Protein AF-A0A317VG19-F1 (afdb_monomer)

Secondary structure (DSSP, 8-state):
------PPPP-------PPPPPPPPHHHHHHHHH--SSHHHHHHHHHHHHHHHTS--EEEEEEEE---------S------PPPPEEEEEEE-SS-S---HHHHHHHHHTT--GGGSPPPPEEEEEEETT----HHHHHHHHHHS-SS-SS-S-------------HHHHHHHHHHHHHHHHHHHHHHHHHHHTTT-S-EEEEEEE--STT----EEEEEEESSPPPPP--

Foldseek 3Di:
DDDDDDDDDDDPDPPPPDPPPDDDDPLVVVLVVVVDPDPQVNLVSLVQCCCCPVQVWAPKDKDKDQQPDDDPDDDDDDDPDRDDIWIKIKTWTPFDPDFQPVLVVLCVVLVHDSVLADTFIAIEGGAEPPDDDDPVNVVSVQVPDDLPRRRDPDVPPPPPPPPDDDPVVVVVVVSSVVSNVVSVVVVVVCSVVCVSFYDKHWYWYFYDPPVGPRDIDIDIDGPDDDDDDDD

Mean predicted aligned error: 13.16 Å

Structure (mmCIF, N/CA/C/O backbone):
data_AF-A0A317VG19-F1
#
_entry.id   AF-A0A317VG19-F1
#
loop_
_atom_site.group_PDB
_atom_site.id
_atom_site.type_symbol
_atom_site.label_atom_id
_atom_site.label_alt_id
_atom_site.label_comp_id
_atom_site.label_asym_id
_atom_site.label_entity_id
_atom_site.label_seq_id
_atom_site.pdbx_PDB_ins_code
_atom_site.Cartn_x
_atom_site.Cartn_y
_atom_site.Cartn_z
_atom_site.occupancy
_atom_site.B_iso_or_equiv
_atom_site.auth_seq_id
_atom_site.auth_comp_id
_atom_site.auth_asym_id
_atom_site.auth_atom_id
_atom_site.pdbx_PDB_model_num
ATOM 1 N N . MET A 1 1 ? -71.624 31.080 58.784 1.00 41.19 1 MET A N 1
ATOM 2 C CA . MET A 1 1 ? -71.325 31.105 57.339 1.00 41.19 1 MET A CA 1
ATOM 3 C C . MET A 1 1 ? -69.937 30.531 57.156 1.00 41.19 1 MET A C 1
ATOM 5 O O . MET A 1 1 ? -69.019 30.943 57.847 1.00 41.19 1 MET A O 1
ATOM 9 N N . THR A 1 2 ? -69.866 29.486 56.349 1.00 42.19 2 THR A N 1
ATOM 10 C CA . THR A 1 2 ? -68.766 28.536 56.179 1.00 42.19 2 THR A CA 1
ATOM 11 C C . THR A 1 2 ? -67.612 29.176 55.406 1.00 42.19 2 THR A C 1
ATOM 13 O O . THR A 1 2 ? -67.832 29.658 54.299 1.00 42.19 2 THR A O 1
ATOM 16 N N . THR A 1 3 ? -66.395 29.178 55.949 1.00 43.06 3 THR A N 1
ATOM 17 C CA . THR A 1 3 ? -65.181 29.581 55.221 1.00 43.06 3 THR A CA 1
ATOM 18 C C . THR A 1 3 ? -64.328 28.350 54.928 1.00 43.06 3 THR A C 1
ATOM 20 O O . THR A 1 3 ? -63.698 27.764 55.803 1.00 43.06 3 THR A O 1
ATOM 23 N N . THR A 1 4 ? -64.391 27.943 53.663 1.00 43.31 4 THR A N 1
ATOM 24 C CA . THR A 1 4 ? -63.667 26.848 53.014 1.00 43.31 4 THR A CA 1
ATOM 25 C C . THR A 1 4 ? -62.149 27.028 53.104 1.00 43.31 4 THR A C 1
ATOM 27 O O . THR A 1 4 ? -61.621 28.075 52.734 1.00 43.31 4 THR A O 1
ATOM 30 N N . ALA A 1 5 ? -61.450 25.982 53.550 1.00 47.03 5 ALA A N 1
ATOM 31 C CA . ALA A 1 5 ? -59.999 25.859 53.464 1.00 47.03 5 ALA A CA 1
ATOM 32 C C . ALA A 1 5 ? -59.575 25.566 52.013 1.00 47.03 5 ALA A C 1
ATOM 34 O O . ALA A 1 5 ? -60.085 24.636 51.389 1.00 47.03 5 ALA A O 1
ATOM 35 N N . MET A 1 6 ? -58.639 26.354 51.482 1.00 45.00 6 MET A N 1
ATOM 36 C CA . MET A 1 6 ? -58.096 26.218 50.128 1.00 45.00 6 MET A CA 1
ATOM 37 C C . MET A 1 6 ? -56.714 25.551 50.224 1.00 45.00 6 MET A C 1
ATOM 39 O O . MET A 1 6 ? -55.804 26.108 50.835 1.00 45.00 6 MET A O 1
ATOM 43 N N . SER A 1 7 ? -56.571 24.336 49.683 1.00 49.62 7 SER A N 1
ATOM 44 C CA . SER A 1 7 ? -55.272 23.650 49.557 1.00 49.62 7 SER A CA 1
ATOM 45 C C . SER A 1 7 ? -54.425 24.275 48.441 1.00 49.62 7 SER A C 1
ATOM 47 O O . SER A 1 7 ? -54.988 24.639 47.406 1.00 49.62 7 SER A O 1
ATOM 49 N N . PRO A 1 8 ? -53.090 24.356 48.589 1.00 56.94 8 PRO A N 1
ATOM 50 C CA . PRO A 1 8 ? -52.202 24.687 47.479 1.00 56.94 8 PRO A CA 1
ATOM 51 C C . PRO A 1 8 ? -52.040 23.491 46.511 1.00 56.94 8 PRO A C 1
ATOM 53 O O . PRO A 1 8 ? -52.178 22.339 46.931 1.00 56.94 8 PRO A O 1
ATOM 56 N N . PRO A 1 9 ? -51.759 23.740 45.217 1.00 56.12 9 PRO A N 1
ATOM 57 C CA . PRO A 1 9 ? -51.630 22.693 44.204 1.00 56.12 9 PRO A CA 1
ATOM 58 C C . PRO A 1 9 ? -50.316 21.901 44.357 1.00 56.12 9 PRO A C 1
ATOM 60 O O . PRO A 1 9 ? -49.347 22.428 44.909 1.00 56.12 9 PRO A O 1
ATOM 63 N N . PRO A 1 10 ? -50.240 20.655 43.849 1.00 48.69 10 PRO A N 1
ATOM 64 C CA . PRO A 1 10 ? -49.001 19.890 43.857 1.00 48.69 10 PRO A CA 1
ATOM 65 C C . PRO A 1 10 ? -48.004 20.470 42.846 1.00 48.69 10 PRO A C 1
ATOM 67 O O . PRO A 1 10 ? -48.317 20.655 41.669 1.00 48.69 10 PRO A O 1
ATOM 70 N N . SER A 1 11 ? -46.784 20.726 43.309 1.00 45.19 11 SER A N 1
ATOM 71 C CA . SER A 1 11 ? -45.636 21.075 42.476 1.00 45.19 11 SER A CA 1
ATOM 72 C C . SER A 1 11 ? -45.303 19.902 41.552 1.00 45.19 11 SER A C 1
ATOM 74 O O . SER A 1 11 ? -44.722 18.908 41.983 1.00 45.19 11 SER A O 1
ATOM 76 N N . SER A 1 12 ? -45.668 19.994 40.277 1.00 43.91 12 SER A N 1
ATOM 77 C CA . SER A 1 12 ? -45.212 19.061 39.247 1.00 43.91 12 SER A CA 1
ATOM 78 C C . SER A 1 12 ? -43.719 19.283 39.000 1.00 43.91 12 SER A C 1
ATOM 80 O O . SER A 1 12 ? -43.323 20.195 38.277 1.00 43.91 12 SER A O 1
ATOM 82 N N . SER A 1 13 ? -42.883 18.467 39.639 1.00 43.19 13 SER A N 1
ATOM 83 C CA . SER A 1 13 ? -41.456 18.365 39.348 1.00 43.19 13 SER A CA 1
ATOM 84 C C . SER A 1 13 ? -41.277 17.742 37.965 1.00 43.19 13 SER A C 1
ATOM 86 O O . SER A 1 13 ? -41.397 16.528 37.803 1.00 43.19 13 SER A O 1
ATOM 88 N N . THR A 1 14 ? -41.012 18.568 36.957 1.00 45.59 14 THR A N 1
ATOM 89 C CA . THR A 1 14 ? -40.591 18.113 35.632 1.00 45.59 14 THR A CA 1
ATOM 90 C C . THR A 1 14 ? -39.205 17.488 35.774 1.00 45.59 14 THR A C 1
ATOM 92 O O . THR A 1 14 ? -38.193 18.184 35.825 1.00 45.59 14 THR A O 1
ATOM 95 N N . THR A 1 15 ? -39.144 16.167 35.923 1.00 45.72 15 THR A N 1
ATOM 96 C CA . THR A 1 15 ? -37.886 15.423 35.882 1.00 45.72 15 THR A CA 1
ATOM 97 C C . THR A 1 15 ? -37.358 15.486 34.452 1.00 45.72 15 THR A C 1
ATOM 99 O O . THR A 1 15 ? -37.812 14.750 33.582 1.00 45.72 15 THR A O 1
ATOM 102 N N . THR A 1 16 ? -36.422 16.397 34.190 1.00 49.09 16 THR A N 1
ATOM 103 C CA . THR A 1 16 ? -35.624 16.397 32.961 1.00 49.09 16 THR A CA 1
ATOM 104 C C . THR A 1 16 ? -34.821 15.098 32.926 1.00 49.09 16 THR A C 1
ATOM 106 O O . THR A 1 16 ? -33.805 14.967 33.606 1.00 49.09 16 THR A O 1
ATOM 109 N N . THR A 1 17 ? -35.303 14.109 32.174 1.00 51.50 17 THR A N 1
ATOM 110 C CA . THR A 1 17 ? -34.565 12.879 31.877 1.00 51.50 17 THR A CA 1
ATOM 111 C C . THR A 1 17 ? -33.349 13.247 31.034 1.00 51.50 17 THR A C 1
ATOM 113 O O . THR A 1 17 ? -33.458 13.499 29.836 1.00 51.50 17 THR A O 1
ATOM 116 N N . ILE A 1 18 ? -32.186 13.324 31.679 1.00 60.06 18 ILE A N 1
ATOM 117 C CA . ILE A 1 18 ? -30.894 13.427 30.999 1.00 60.06 18 ILE A CA 1
ATOM 118 C C . ILE A 1 18 ? -30.706 12.111 30.223 1.00 60.06 18 ILE A C 1
ATOM 120 O O . ILE A 1 18 ? -30.814 11.045 30.839 1.00 60.06 18 ILE A O 1
ATOM 124 N N . PRO A 1 19 ? -30.481 12.138 28.896 1.00 64.44 19 PRO A N 1
ATOM 125 C CA . PRO A 1 19 ? -30.213 10.917 28.146 1.00 64.44 19 PRO A CA 1
ATOM 126 C C . PRO A 1 19 ? -28.946 10.239 28.693 1.00 64.44 19 PRO A C 1
ATOM 128 O O . PRO A 1 19 ? -28.017 10.936 29.115 1.00 64.44 19 PRO A O 1
ATOM 131 N N . PRO A 1 20 ? -28.887 8.894 28.710 1.00 66.19 20 PRO A N 1
ATOM 132 C CA . PRO A 1 20 ? -27.690 8.187 29.145 1.00 66.19 20 PRO A CA 1
ATOM 133 C C . PRO A 1 20 ? -26.482 8.616 28.295 1.00 66.19 20 PRO A C 1
ATOM 135 O O . PRO A 1 20 ? -26.652 8.945 27.115 1.00 66.19 20 PRO A O 1
ATOM 138 N N . PRO A 1 21 ? -25.265 8.631 28.871 1.00 67.31 21 PRO A N 1
ATOM 139 C CA . PRO A 1 21 ? -24.071 8.999 28.124 1.00 67.31 21 PRO A CA 1
ATOM 140 C C . PRO A 1 21 ? -23.904 8.059 26.926 1.00 67.31 21 PRO A C 1
ATOM 142 O O . PRO A 1 21 ? -24.087 6.846 27.046 1.00 67.31 21 PRO A O 1
ATOM 145 N N . LEU A 1 22 ? -23.572 8.633 25.768 1.00 72.50 22 LEU A N 1
ATOM 146 C CA . LEU A 1 22 ? -23.314 7.886 24.538 1.00 72.50 22 LEU A CA 1
ATOM 147 C C . LEU A 1 22 ? -22.215 6.845 24.787 1.00 72.50 22 LEU A C 1
ATOM 149 O O . LEU A 1 22 ? -21.160 7.160 25.340 1.00 72.50 22 LEU A O 1
ATOM 153 N N . THR A 1 23 ? -22.460 5.603 24.376 1.00 77.62 23 THR A N 1
ATOM 154 C CA . THR A 1 23 ? -21.472 4.526 24.476 1.00 77.62 23 THR A CA 1
ATOM 155 C C . THR A 1 23 ? -20.296 4.806 23.536 1.00 77.62 23 THR A C 1
ATOM 157 O O . THR A 1 23 ? -20.533 5.122 22.366 1.00 77.62 23 THR A O 1
ATOM 160 N N . PRO A 1 24 ? -19.039 4.684 23.998 1.00 79.81 24 PRO A N 1
ATOM 161 C CA . PRO A 1 24 ? -17.874 4.916 23.152 1.00 79.81 24 PRO A CA 1
ATOM 162 C C . PRO A 1 24 ? -17.796 3.881 22.022 1.00 79.81 24 PRO A C 1
ATOM 164 O O . PRO A 1 24 ? -18.167 2.721 22.197 1.00 79.81 24 PRO A O 1
ATOM 167 N N . SER A 1 25 ? -17.276 4.294 20.863 1.00 83.44 25 SER A N 1
ATOM 168 C CA . SER A 1 25 ? -17.016 3.384 19.741 1.00 83.44 25 SER A CA 1
ATOM 169 C C . SER A 1 25 ? -15.986 2.310 20.123 1.00 83.44 25 SER A C 1
ATOM 171 O O . SER A 1 25 ? -15.134 2.532 20.990 1.00 83.44 25 SER A O 1
ATOM 173 N N . ALA A 1 26 ? -16.024 1.153 19.452 1.00 85.44 26 ALA A N 1
ATOM 174 C CA . ALA A 1 26 ? -15.057 0.067 19.643 1.00 85.44 26 ALA A CA 1
ATOM 175 C C . ALA A 1 26 ? -13.606 0.559 19.499 1.00 85.44 26 ALA A C 1
ATOM 177 O O . ALA A 1 26 ? -12.752 0.229 20.319 1.00 85.44 26 ALA A O 1
ATOM 178 N N . LEU A 1 27 ? -13.355 1.437 18.522 1.00 86.00 27 LEU A N 1
ATOM 179 C CA . LEU A 1 27 ? -12.042 2.035 18.286 1.00 86.00 27 LEU A CA 1
ATOM 180 C C . LEU A 1 27 ? -11.616 2.958 19.435 1.00 86.00 27 LEU A C 1
ATOM 182 O O . LEU A 1 27 ? -10.474 2.900 19.881 1.00 86.00 27 LEU A O 1
ATOM 186 N N . THR A 1 28 ? -12.531 3.780 19.955 1.00 84.81 28 THR A N 1
ATOM 187 C CA . THR A 1 28 ? -12.261 4.645 21.113 1.00 84.81 28 THR A CA 1
ATOM 188 C C . THR A 1 28 ? -11.895 3.808 22.335 1.00 84.81 28 THR A C 1
ATOM 190 O O . THR A 1 28 ? -10.893 4.087 22.987 1.00 84.81 28 THR A O 1
ATOM 193 N N . THR A 1 29 ? -12.654 2.741 22.596 1.00 86.62 29 THR A N 1
ATOM 194 C CA . THR A 1 29 ? -12.382 1.800 23.690 1.00 86.62 29 THR A CA 1
ATOM 195 C C . THR A 1 29 ? -11.019 1.123 23.519 1.00 86.62 29 THR A C 1
ATOM 197 O O . THR A 1 29 ? -10.251 1.051 24.479 1.00 86.62 29 THR A O 1
ATOM 200 N N . LEU A 1 30 ? -10.672 0.703 22.295 1.00 88.62 30 LEU A N 1
ATOM 201 C CA . LEU A 1 30 ? -9.369 0.114 21.981 1.00 88.62 30 LEU A CA 1
ATOM 202 C C . LEU A 1 30 ? -8.228 1.100 22.261 1.00 88.62 30 LEU A C 1
ATOM 204 O O . LEU A 1 30 ? -7.309 0.764 23.006 1.00 88.62 30 LEU A O 1
ATOM 208 N N . ILE A 1 31 ? -8.308 2.327 21.736 1.00 86.75 31 ILE A N 1
ATOM 209 C CA . ILE A 1 31 ? -7.281 3.355 21.945 1.00 86.75 31 ILE A CA 1
ATOM 210 C C . ILE A 1 31 ? -7.125 3.659 23.439 1.00 86.75 31 ILE A C 1
ATOM 212 O O . ILE A 1 31 ? -6.003 3.644 23.942 1.00 86.75 31 ILE A O 1
ATOM 216 N N . SER A 1 32 ? -8.225 3.858 24.171 1.00 85.88 32 SER A N 1
ATOM 217 C CA . SER A 1 32 ? -8.177 4.092 25.618 1.00 85.88 32 SER A CA 1
ATOM 218 C C . SER A 1 32 ? -7.549 2.922 26.381 1.00 85.88 32 SER A C 1
ATOM 220 O O . SER A 1 32 ? -6.754 3.155 27.285 1.00 85.88 32 SER A O 1
ATOM 222 N N . SER A 1 33 ? -7.846 1.674 26.000 1.00 89.38 33 SER A N 1
ATOM 223 C CA . SER A 1 33 ? -7.265 0.485 26.642 1.00 89.38 33 SER A CA 1
ATOM 224 C C . SER A 1 33 ? -5.771 0.312 26.345 1.00 89.38 33 SER A C 1
ATOM 226 O O . SER A 1 33 ? -5.000 -0.054 27.227 1.00 89.38 33 SER A O 1
ATOM 228 N N . SER A 1 34 ? -5.347 0.641 25.123 1.00 85.25 34 SER A N 1
ATOM 229 C CA . SER A 1 34 ? -3.962 0.496 24.663 1.00 85.25 34 SER A CA 1
ATOM 230 C C . SER A 1 34 ? -2.991 1.524 25.252 1.00 85.25 34 SER A C 1
ATOM 232 O O . SER A 1 34 ? -1.784 1.350 25.122 1.00 85.25 34 SER A O 1
ATOM 234 N N . SER A 1 35 ? -3.503 2.577 25.904 1.00 84.69 35 SER A N 1
ATOM 235 C CA . SER A 1 35 ? -2.711 3.627 26.567 1.00 84.69 35 SER A CA 1
ATOM 236 C C . SER A 1 35 ? -1.539 4.152 25.711 1.00 84.69 35 SER A C 1
ATOM 238 O O . SER A 1 35 ? -0.380 4.065 26.128 1.00 84.69 35 SER A O 1
ATOM 240 N N . PRO A 1 36 ? -1.801 4.679 24.497 1.00 84.12 36 PRO A N 1
ATOM 241 C CA . PRO A 1 36 ? -0.753 5.103 23.577 1.00 84.12 36 PRO A CA 1
ATOM 242 C C . PRO A 1 36 ? 0.082 6.240 24.171 1.00 84.12 36 PRO A C 1
ATOM 244 O O . PRO A 1 36 ? -0.443 7.261 24.610 1.00 84.12 36 PRO A O 1
ATOM 247 N N . THR A 1 37 ? 1.403 6.081 24.133 1.00 82.62 37 THR A N 1
ATOM 248 C CA . THR A 1 37 ? 2.365 7.057 24.671 1.00 82.62 37 THR A CA 1
ATOM 249 C C . THR A 1 37 ? 2.527 8.304 23.801 1.00 82.62 37 THR A C 1
ATOM 251 O O . THR A 1 37 ? 2.968 9.340 24.292 1.00 82.62 37 THR A O 1
ATOM 254 N N . THR A 1 38 ? 2.185 8.231 22.509 1.00 85.50 38 THR A N 1
ATOM 255 C CA . THR A 1 38 ? 2.353 9.329 21.550 1.00 85.50 38 THR A CA 1
ATOM 256 C C . THR A 1 38 ? 1.113 9.480 20.657 1.00 85.50 38 THR A C 1
ATOM 258 O O . THR A 1 38 ? 0.382 8.516 20.420 1.00 85.50 38 THR A O 1
ATOM 261 N N . PRO A 1 39 ? 0.846 10.676 20.097 1.00 86.56 39 PRO A N 1
ATOM 262 C CA . PRO A 1 39 ? -0.268 10.855 19.162 1.00 86.56 39 PRO A CA 1
ATOM 263 C C . PRO A 1 39 ? -0.112 10.001 17.896 1.00 86.56 39 PRO A C 1
ATOM 265 O O . PRO A 1 39 ? -1.118 9.594 17.306 1.00 86.56 39 PRO A O 1
ATOM 268 N N . LEU A 1 40 ? 1.132 9.719 17.492 1.00 87.25 40 LEU A N 1
ATOM 269 C CA . LEU A 1 40 ? 1.425 8.852 16.359 1.00 87.25 40 LEU A CA 1
ATOM 270 C C . LEU A 1 40 ? 1.073 7.397 16.679 1.00 87.25 40 LEU A C 1
ATOM 272 O O . LEU A 1 40 ? 0.413 6.778 15.856 1.00 87.25 40 LEU A O 1
ATOM 276 N N . SER A 1 41 ? 1.395 6.877 17.871 1.00 90.69 41 SER A N 1
ATOM 277 C CA . SER A 1 41 ? 1.015 5.504 18.237 1.00 90.69 41 SER A CA 1
ATOM 278 C C . SER A 1 41 ? -0.502 5.317 18.298 1.00 90.69 41 SER A C 1
ATOM 280 O O . SER A 1 4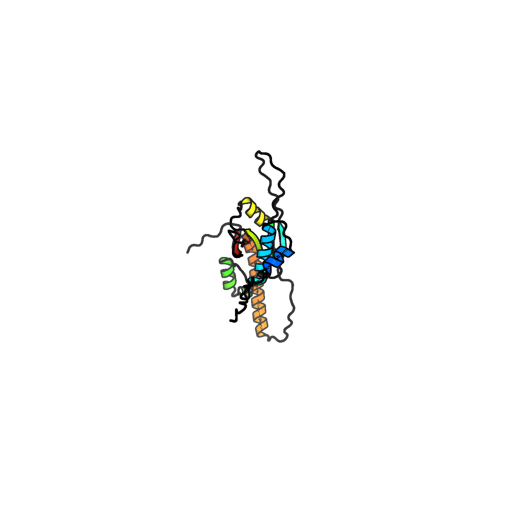1 ? -1.016 4.325 17.786 1.00 90.69 41 SER A O 1
ATOM 282 N N . ALA A 1 42 ? -1.247 6.311 18.793 1.00 90.75 42 ALA A N 1
ATOM 283 C CA . ALA A 1 42 ? -2.711 6.299 18.720 1.00 90.75 42 ALA A CA 1
ATOM 284 C C . ALA A 1 42 ? -3.228 6.256 17.265 1.00 90.75 42 ALA A C 1
ATOM 286 O O . ALA A 1 42 ? -4.197 5.559 16.969 1.00 90.75 42 ALA A O 1
ATOM 287 N N . SER A 1 43 ? -2.574 6.984 16.351 1.00 91.25 43 SER A N 1
ATOM 288 C CA . SER A 1 43 ? -2.930 7.005 14.922 1.00 91.25 43 SER A CA 1
ATOM 289 C C . SER A 1 43 ? -2.568 5.687 14.228 1.00 91.25 43 SER A C 1
ATOM 291 O O . SER A 1 43 ? -3.341 5.187 13.416 1.00 91.25 43 SER A O 1
ATOM 293 N N . THR A 1 44 ? -1.440 5.075 14.598 1.00 94.19 44 THR A N 1
ATOM 294 C CA . THR A 1 44 ? -1.037 3.732 14.160 1.00 94.19 44 THR A CA 1
ATOM 295 C C . THR A 1 44 ? -2.087 2.695 14.542 1.00 94.19 44 THR A C 1
ATOM 297 O O . THR A 1 44 ? -2.484 1.900 13.698 1.00 94.19 44 THR A O 1
ATOM 300 N N . ILE A 1 45 ? -2.590 2.728 15.780 1.00 94.25 45 ILE A N 1
ATOM 301 C CA . ILE A 1 45 ? -3.638 1.808 16.248 1.00 94.25 45 ILE A CA 1
ATOM 302 C C . ILE A 1 45 ? -4.941 2.021 15.473 1.00 94.25 45 ILE A C 1
ATOM 304 O O . ILE A 1 45 ? -5.575 1.050 15.066 1.00 94.25 45 ILE A O 1
ATOM 308 N N . GLN A 1 46 ? -5.321 3.276 15.212 1.00 94.06 46 GLN A N 1
ATOM 309 C CA . GLN A 1 46 ? -6.493 3.599 14.396 1.00 94.06 46 GLN A CA 1
ATOM 310 C C . GLN A 1 46 ? -6.374 3.040 12.972 1.00 94.06 46 GLN A C 1
ATOM 312 O O . GLN A 1 46 ? -7.309 2.403 12.487 1.00 94.06 46 GLN A O 1
ATOM 317 N N . ILE A 1 47 ? -5.225 3.234 12.319 1.00 95.88 47 ILE A N 1
ATOM 318 C CA . ILE A 1 47 ? -4.969 2.706 10.973 1.00 95.88 47 ILE A CA 1
ATOM 319 C C . ILE A 1 47 ? -4.931 1.178 10.990 1.00 95.88 47 ILE A C 1
ATOM 321 O O . ILE A 1 47 ? -5.518 0.556 10.114 1.00 95.88 47 ILE A O 1
ATOM 325 N N . LEU A 1 48 ? -4.298 0.559 11.987 1.00 96.38 48 LEU A N 1
ATOM 326 C CA . LEU A 1 48 ? -4.254 -0.897 12.121 1.00 96.38 48 LEU A CA 1
ATOM 327 C C . LEU A 1 48 ? -5.658 -1.490 12.282 1.00 96.38 48 LEU A C 1
ATOM 329 O O . LEU A 1 48 ? -6.005 -2.437 11.580 1.00 96.38 48 LEU A O 1
ATOM 333 N N . HIS A 1 49 ? -6.486 -0.898 13.147 1.00 95.38 49 HIS A N 1
ATOM 334 C CA . HIS A 1 49 ? -7.882 -1.298 13.319 1.00 95.38 49 HIS A CA 1
ATOM 335 C C . HIS A 1 49 ? -8.675 -1.138 12.011 1.00 95.38 49 HIS A C 1
ATOM 337 O O . HIS A 1 49 ? -9.487 -1.995 11.666 1.00 95.38 49 HIS A O 1
ATOM 343 N N . ASN A 1 50 ? -8.437 -0.056 11.264 1.00 95.56 50 ASN A N 1
ATOM 344 C CA . ASN A 1 50 ? -9.063 0.174 9.963 1.00 95.56 50 ASN A CA 1
ATOM 345 C C . ASN A 1 50 ? -8.660 -0.898 8.930 1.00 95.56 50 ASN A C 1
ATOM 347 O O . ASN A 1 50 ? -9.531 -1.523 8.323 1.00 95.56 50 ASN A O 1
ATOM 351 N N . LEU A 1 51 ? -7.359 -1.184 8.809 1.00 97.00 51 LEU A N 1
ATOM 352 C CA . LEU A 1 51 ? -6.831 -2.224 7.923 1.00 97.00 51 LEU A CA 1
ATOM 353 C C . LEU A 1 51 ? -7.434 -3.596 8.239 1.00 97.00 51 LEU A C 1
ATOM 355 O O . LEU A 1 51 ? -7.848 -4.303 7.325 1.00 97.00 51 LEU A O 1
ATOM 359 N N . GLN A 1 52 ? -7.527 -3.952 9.522 1.00 96.56 52 GLN A N 1
ATOM 360 C CA . GLN A 1 52 ? -8.050 -5.245 9.958 1.00 96.56 52 GLN A CA 1
ATOM 361 C C . GLN A 1 52 ? -9.554 -5.388 9.708 1.00 96.56 52 GLN A C 1
ATOM 363 O O . GLN A 1 52 ? -10.000 -6.393 9.164 1.00 96.56 52 GLN A O 1
ATOM 368 N N . HIS A 1 53 ? -10.350 -4.409 10.141 1.00 95.19 53 HIS A N 1
ATOM 369 C CA . HIS A 1 53 ? -11.803 -4.575 10.222 1.00 95.19 53 HIS A CA 1
ATOM 370 C C . HIS A 1 53 ? -12.563 -4.008 9.024 1.00 95.19 53 HIS A C 1
ATOM 372 O O . HIS A 1 53 ? -13.662 -4.478 8.747 1.00 95.19 53 HIS A O 1
ATOM 378 N N . GLN A 1 54 ? -12.012 -3.011 8.324 1.00 93.94 54 GLN A N 1
ATOM 379 C CA . GLN A 1 54 ? -12.651 -2.433 7.136 1.00 93.94 54 GLN A CA 1
ATOM 380 C C . GLN A 1 54 ? -12.032 -2.951 5.844 1.00 93.94 54 GLN A C 1
ATOM 382 O O . GLN A 1 54 ? -12.758 -3.292 4.917 1.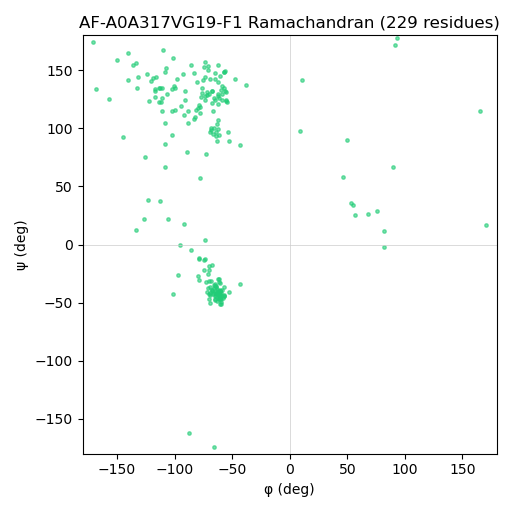00 93.94 54 GLN A O 1
ATOM 387 N N . HIS A 1 55 ? -10.702 -3.044 5.789 1.00 95.50 55 HIS A N 1
ATOM 388 C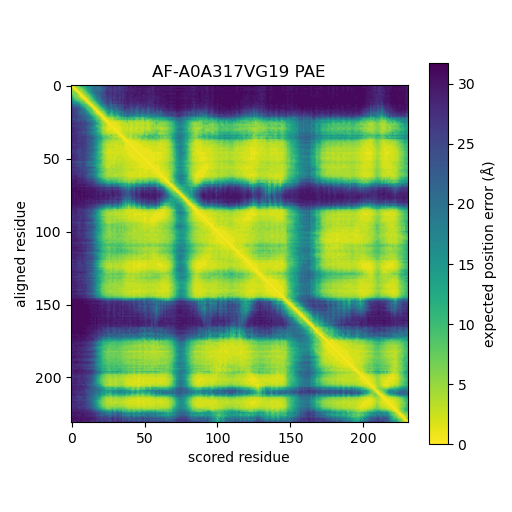 CA . HIS A 1 55 ? -10.007 -3.532 4.597 1.00 95.50 55 HIS A CA 1
ATOM 389 C C . HIS A 1 55 ? -9.662 -5.023 4.645 1.00 95.50 55 HIS A C 1
ATOM 391 O O . HIS A 1 55 ? -9.102 -5.525 3.675 1.00 95.50 55 HIS A O 1
ATOM 397 N N . LEU A 1 56 ? -10.004 -5.727 5.731 1.00 96.81 56 LEU A N 1
ATOM 398 C CA . LEU A 1 56 ? -9.829 -7.177 5.889 1.00 96.81 56 LEU A CA 1
ATOM 399 C C . LEU A 1 56 ? -8.388 -7.660 5.652 1.00 96.81 56 LEU A C 1
ATOM 401 O O . LEU A 1 56 ? -8.162 -8.756 5.143 1.00 96.81 56 LEU A O 1
ATOM 405 N N . TRP A 1 57 ? -7.398 -6.842 6.012 1.00 97.38 57 TRP A N 1
ATOM 406 C CA . TRP A 1 57 ? -5.997 -7.243 5.930 1.00 97.38 57 TRP A CA 1
ATOM 407 C C . TRP A 1 57 ? -5.686 -8.318 6.961 1.00 97.38 57 TRP A C 1
ATOM 409 O O . TRP A 1 57 ? -6.127 -8.260 8.112 1.00 97.38 57 TRP A O 1
ATOM 419 N N . THR A 1 58 ? -4.845 -9.263 6.560 1.00 96.62 58 THR A N 1
ATOM 420 C CA . THR A 1 58 ? -4.394 -10.363 7.408 1.00 96.62 58 THR A CA 1
ATOM 421 C C . THR A 1 58 ? -2.923 -10.201 7.781 1.00 96.62 58 THR A C 1
ATOM 423 O O . THR A 1 58 ? -2.194 -9.364 7.241 1.00 96.62 58 THR A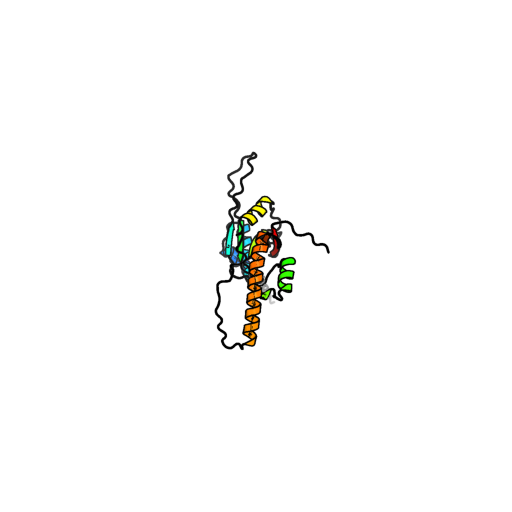 O 1
ATOM 426 N N . SER A 1 59 ? -2.471 -10.998 8.752 1.00 95.62 59 SER A N 1
ATOM 427 C CA . SER A 1 59 ? -1.070 -11.041 9.184 1.00 95.62 59 SER A CA 1
ATOM 428 C C . SER A 1 59 ? -0.474 -9.670 9.550 1.00 95.62 59 SER A C 1
ATOM 430 O O . SER A 1 59 ? 0.703 -9.410 9.271 1.00 95.62 59 SER A O 1
ATOM 432 N N . LEU A 1 60 ? -1.291 -8.796 10.150 1.00 96.25 60 LEU A N 1
ATOM 433 C CA . LEU A 1 60 ? -0.923 -7.436 10.542 1.00 96.25 60 LEU A CA 1
ATOM 434 C C . LEU A 1 60 ? 0.105 -7.436 11.683 1.00 96.25 60 LEU A C 1
ATOM 436 O O . LEU A 1 60 ? -0.062 -8.132 12.684 1.00 96.25 60 LEU A O 1
ATOM 440 N N . ARG A 1 61 ? 1.167 -6.641 11.540 1.00 95.38 61 ARG A N 1
ATOM 441 C CA . ARG A 1 61 ? 2.227 -6.440 12.540 1.00 95.38 61 ARG A CA 1
ATOM 442 C C . ARG A 1 61 ? 2.640 -4.974 12.581 1.00 95.38 61 ARG A C 1
ATOM 444 O O . ARG A 1 61 ? 2.732 -4.343 11.533 1.00 95.38 61 ARG A O 1
ATOM 451 N N . VAL A 1 62 ? 2.909 -4.448 13.773 1.00 95.00 62 VAL A N 1
ATOM 452 C CA . VAL A 1 62 ? 3.474 -3.103 13.965 1.00 95.00 62 VAL A CA 1
ATOM 453 C C . VAL A 1 62 ? 4.973 -3.233 14.204 1.00 95.00 62 VAL A C 1
ATOM 455 O O . VAL A 1 62 ? 5.398 -4.085 14.979 1.00 95.00 62 VAL A O 1
ATOM 458 N N . HIS A 1 63 ? 5.750 -2.389 13.538 1.00 92.94 63 HIS A N 1
ATOM 459 C CA . HIS A 1 63 ? 7.201 -2.297 13.636 1.00 92.94 63 HIS A CA 1
ATOM 460 C C . HIS A 1 63 ? 7.589 -0.897 14.090 1.00 92.94 63 HIS A C 1
ATOM 462 O O . HIS A 1 63 ? 7.022 0.091 13.613 1.00 92.94 63 HIS A O 1
ATOM 468 N N . ASP A 1 64 ? 8.596 -0.825 14.950 1.00 90.94 64 ASP A N 1
ATOM 469 C CA . ASP A 1 64 ? 9.187 0.431 15.394 1.00 90.94 64 ASP A CA 1
ATOM 470 C C . ASP A 1 64 ? 10.394 0.750 14.506 1.00 90.94 64 ASP A C 1
ATOM 472 O O . ASP A 1 64 ? 11.359 -0.011 14.426 1.00 90.94 64 ASP A O 1
ATOM 476 N N . LEU A 1 65 ? 10.339 1.880 13.805 1.00 86.44 65 LEU A N 1
ATOM 477 C CA . LEU A 1 65 ? 11.401 2.359 12.931 1.00 86.44 65 LEU A CA 1
ATOM 478 C C . LEU A 1 65 ? 12.225 3.431 13.639 1.00 86.44 65 LEU A C 1
ATOM 480 O O . LEU A 1 65 ? 11.758 4.536 13.928 1.00 86.44 65 LEU A O 1
ATOM 484 N N . HIS A 1 66 ? 13.495 3.107 13.856 1.00 81.81 66 HIS A N 1
ATOM 485 C CA . HIS A 1 66 ? 14.482 4.000 14.445 1.00 81.81 66 HIS A CA 1
ATOM 486 C C . HIS A 1 66 ? 15.369 4.549 13.333 1.00 81.81 66 HIS A C 1
ATOM 488 O O . HIS A 1 66 ? 16.338 3.917 12.911 1.00 81.81 66 HIS A O 1
ATOM 494 N N . LEU A 1 67 ? 15.016 5.725 12.817 1.00 79.19 67 LEU A N 1
ATOM 495 C CA . LEU A 1 67 ? 15.786 6.341 11.749 1.00 79.19 67 LEU A CA 1
ATOM 496 C C . LEU A 1 67 ? 16.991 7.085 12.339 1.00 79.19 67 LEU A C 1
ATOM 498 O O . LEU A 1 67 ? 16.835 8.130 12.970 1.00 79.19 67 LEU A O 1
ATOM 502 N N . ASN A 1 68 ? 18.197 6.561 12.111 1.00 65.31 68 ASN A N 1
ATOM 503 C CA . ASN A 1 68 ? 19.449 7.212 12.500 1.00 65.31 68 ASN A CA 1
ATOM 504 C C . ASN A 1 68 ? 19.723 8.413 11.582 1.00 65.31 68 ASN A C 1
ATOM 506 O O . ASN A 1 68 ? 20.519 8.333 10.647 1.00 65.31 68 ASN A O 1
ATOM 510 N N . LEU A 1 69 ? 19.033 9.532 11.811 1.00 62.03 69 LEU A N 1
ATOM 511 C CA . LEU A 1 69 ? 19.280 10.769 11.075 1.00 62.03 69 LEU A CA 1
ATOM 512 C C . LEU A 1 69 ? 20.486 11.502 11.686 1.00 62.03 69 LEU A C 1
ATOM 514 O O . LEU A 1 69 ? 20.390 11.965 12.824 1.00 62.03 69 LEU A O 1
ATOM 518 N N . PRO A 1 70 ? 21.606 11.685 10.959 1.00 55.78 70 PRO A N 1
ATOM 519 C CA . PRO A 1 70 ? 22.658 12.576 11.422 1.00 55.78 70 PRO A CA 1
ATOM 520 C C . PRO A 1 70 ? 22.117 14.010 11.419 1.00 55.78 70 PRO A C 1
ATOM 522 O O . PRO A 1 70 ? 21.778 14.562 10.364 1.00 55.78 70 PRO A O 1
ATOM 525 N N . HIS A 1 71 ? 22.007 14.604 12.609 1.00 50.72 71 HIS A N 1
ATOM 526 C CA . HIS A 1 71 ? 21.682 16.016 12.769 1.00 50.72 71 HIS A CA 1
ATOM 527 C C . HIS A 1 71 ? 22.746 16.856 12.061 1.00 50.72 71 HIS A C 1
ATOM 529 O O . HIS A 1 71 ? 23.938 16.751 12.347 1.00 50.72 71 HIS A O 1
ATOM 535 N N . THR A 1 72 ? 22.318 17.721 11.144 1.00 42.34 72 THR A N 1
ATOM 536 C CA . THR A 1 72 ? 23.164 18.803 10.645 1.00 42.34 72 THR A CA 1
ATOM 537 C C . THR A 1 72 ? 23.489 19.707 11.829 1.00 42.34 72 THR A C 1
ATOM 539 O O . THR A 1 72 ? 22.619 20.414 12.336 1.00 42.34 72 THR A O 1
ATOM 542 N N . THR A 1 73 ? 24.727 19.653 12.310 1.00 42.09 73 THR A N 1
ATOM 543 C CA . THR A 1 73 ? 25.244 20.565 13.327 1.00 42.09 73 THR A CA 1
ATOM 544 C C . THR A 1 73 ? 25.259 21.979 12.762 1.00 42.09 73 THR A C 1
ATOM 546 O O . THR A 1 73 ? 26.186 22.374 12.056 1.00 42.09 73 THR A O 1
ATOM 549 N N . THR A 1 74 ? 24.228 22.760 13.060 1.00 41.09 74 THR A N 1
ATOM 550 C CA . THR A 1 74 ? 24.291 24.219 12.969 1.00 41.09 74 THR A CA 1
ATOM 551 C C . THR A 1 74 ? 23.446 24.804 14.096 1.00 41.09 74 THR A C 1
ATOM 553 O O . THR A 1 74 ? 22.234 24.934 13.997 1.00 41.09 74 THR A O 1
ATOM 556 N N . THR A 1 75 ? 24.142 25.058 15.205 1.00 43.69 75 THR A N 1
ATOM 557 C CA . THR A 1 75 ? 23.966 26.207 16.103 1.00 43.69 75 THR A CA 1
ATOM 558 C C . THR A 1 75 ? 22.544 26.531 16.576 1.00 43.69 75 THR A C 1
ATOM 560 O O . THR A 1 75 ? 21.885 27.378 15.994 1.00 43.69 75 THR A O 1
ATOM 563 N N . SER A 1 76 ? 22.130 25.942 17.704 1.00 39.69 76 SER A N 1
ATOM 564 C CA . SER A 1 76 ? 21.662 26.663 18.909 1.00 39.69 76 SER A CA 1
ATOM 565 C C . SER A 1 76 ? 20.937 25.707 19.864 1.00 39.69 76 SER A C 1
ATOM 567 O O . SER A 1 76 ? 19.890 25.160 19.533 1.00 39.69 76 SER A O 1
ATOM 569 N N . SER A 1 7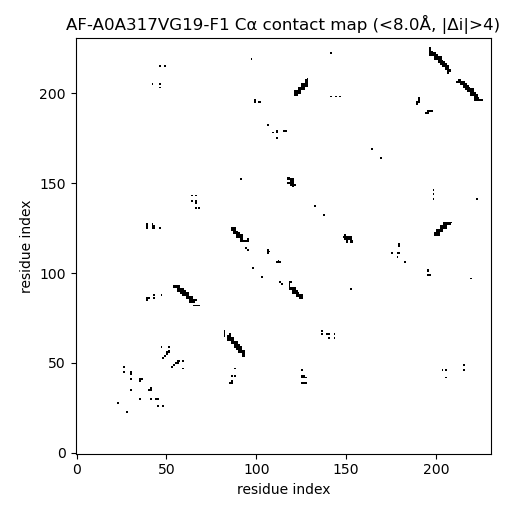7 ? 21.528 25.520 21.045 1.00 45.72 77 SER A N 1
ATOM 570 C CA . SER A 1 77 ? 20.906 25.152 22.327 1.00 45.72 77 SER A CA 1
ATOM 571 C C . SER A 1 77 ? 19.420 24.743 22.324 1.00 45.72 77 SER A C 1
ATOM 573 O O . SER A 1 77 ? 18.537 25.588 22.451 1.00 45.72 77 SER A O 1
ATOM 575 N N . SER A 1 78 ? 19.153 23.438 22.304 1.00 38.28 78 SER A N 1
ATOM 576 C CA . SER A 1 78 ? 18.104 22.774 23.096 1.00 38.28 78 SER A CA 1
ATOM 577 C C . SER A 1 78 ? 18.322 21.256 23.006 1.00 38.28 78 SER A C 1
ATOM 579 O O . SER A 1 78 ? 18.655 20.766 21.936 1.00 38.28 78 SER A O 1
ATOM 581 N N . SER A 1 79 ? 18.258 20.585 24.164 1.00 40.66 79 SER A N 1
ATOM 582 C CA . SER A 1 79 ? 18.226 19.134 24.473 1.00 40.66 79 SER A CA 1
ATOM 583 C C . SER A 1 79 ? 18.512 18.087 23.369 1.00 40.66 79 SER A C 1
ATOM 585 O O . SER A 1 79 ? 17.964 18.207 22.275 1.00 40.66 79 SER A O 1
ATOM 587 N N . PRO A 1 80 ? 19.220 16.972 23.671 1.00 43.66 80 PRO A N 1
ATOM 588 C CA . PRO A 1 80 ? 19.232 15.795 22.797 1.00 43.66 80 PRO A CA 1
ATOM 589 C C . PRO A 1 80 ? 17.795 15.268 22.690 1.00 43.66 80 PRO A C 1
ATOM 591 O O . PRO A 1 80 ? 17.302 14.593 23.586 1.00 43.66 80 PRO A O 1
ATOM 594 N N . SER A 1 81 ? 17.072 15.685 21.654 1.00 49.47 81 SER A N 1
ATOM 595 C CA . SER A 1 81 ? 15.731 15.185 21.389 1.00 49.47 81 SER A CA 1
ATOM 596 C C . SER A 1 81 ? 15.906 13.819 20.752 1.00 49.47 81 SER A C 1
ATOM 598 O O . SER A 1 81 ? 16.479 13.706 19.669 1.00 49.47 81 SER A O 1
ATOM 600 N N . ASP A 1 82 ? 15.483 12.782 21.471 1.00 51.69 82 ASP A N 1
ATOM 601 C CA . ASP A 1 82 ? 15.424 11.427 20.942 1.00 51.69 82 ASP A CA 1
ATOM 602 C C . ASP A 1 82 ? 14.741 11.432 19.563 1.00 51.69 82 ASP A C 1
ATOM 604 O O . ASP A 1 82 ? 13.789 12.200 19.347 1.00 51.69 82 ASP A O 1
ATOM 608 N N . PRO A 1 83 ? 15.202 10.604 18.606 1.00 60.28 83 PRO A N 1
ATOM 609 C CA . PRO A 1 83 ? 14.550 10.494 17.311 1.00 60.28 83 PRO A CA 1
ATOM 610 C C . PRO A 1 83 ? 13.079 10.142 17.537 1.00 60.28 83 PRO A C 1
ATOM 612 O O . PRO A 1 83 ? 12.759 9.157 18.199 1.00 60.28 83 PRO A O 1
ATOM 615 N N . SER A 1 84 ? 12.174 10.973 17.012 1.00 67.00 84 SER A N 1
ATOM 616 C CA . SER A 1 84 ? 10.736 10.724 17.127 1.00 67.00 84 SER A CA 1
ATOM 617 C C . SER A 1 84 ? 10.431 9.321 16.583 1.00 67.00 84 SER A C 1
ATOM 619 O O . SER A 1 84 ? 10.780 9.057 15.425 1.00 67.00 84 SER A O 1
ATOM 621 N N . PRO A 1 85 ? 9.817 8.430 17.386 1.00 78.62 85 PRO A N 1
ATOM 622 C CA . PRO A 1 85 ? 9.584 7.055 16.974 1.00 78.62 85 PRO A CA 1
ATOM 623 C C . PRO A 1 85 ? 8.666 7.056 15.757 1.00 78.62 85 PRO A C 1
ATOM 625 O O . PRO A 1 85 ? 7.616 7.703 15.755 1.00 78.62 85 PRO A O 1
ATOM 628 N N . LEU A 1 86 ? 9.088 6.362 14.706 1.00 88.06 86 LEU A N 1
ATOM 629 C CA . LEU A 1 86 ? 8.253 6.087 13.551 1.00 88.06 86 LEU A CA 1
ATOM 630 C C . LEU A 1 86 ? 7.678 4.690 13.695 1.00 88.06 86 LEU A C 1
ATOM 632 O O . LEU A 1 86 ? 8.361 3.781 14.148 1.00 88.06 86 LEU A O 1
ATOM 636 N N . TYR A 1 87 ? 6.432 4.521 13.283 1.00 92.81 87 TYR A N 1
ATOM 637 C CA . TYR A 1 87 ? 5.802 3.212 13.225 1.00 92.81 87 TYR A CA 1
ATOM 638 C C . TYR A 1 87 ? 5.643 2.804 11.768 1.00 92.81 87 TYR A C 1
ATOM 640 O O . TYR A 1 87 ? 5.433 3.650 10.900 1.00 92.81 87 TYR A O 1
ATOM 648 N N . LEU A 1 88 ? 5.708 1.508 11.510 1.00 94.88 88 LEU A N 1
ATOM 649 C CA . LEU A 1 88 ? 5.383 0.914 10.225 1.00 94.88 88 LEU A CA 1
ATOM 650 C C . LEU A 1 88 ? 4.466 -0.274 10.475 1.00 94.88 88 LEU A C 1
ATOM 652 O O . LEU A 1 88 ? 4.716 -1.077 11.365 1.00 94.88 88 LEU A O 1
ATOM 656 N N . ILE A 1 89 ? 3.394 -0.397 9.708 1.00 96.50 89 ILE A N 1
ATOM 657 C CA . ILE A 1 89 ? 2.502 -1.552 9.782 1.00 96.50 89 ILE A CA 1
ATOM 658 C C . ILE A 1 89 ? 2.832 -2.448 8.594 1.00 96.50 89 ILE A C 1
ATOM 660 O O . ILE A 1 89 ? 2.949 -1.949 7.483 1.00 96.50 89 ILE A O 1
ATOM 664 N N . SER A 1 90 ? 2.976 -3.754 8.790 1.00 95.88 90 SER A N 1
ATOM 665 C CA . SER A 1 90 ? 3.040 -4.708 7.681 1.00 95.88 90 SER A CA 1
ATOM 666 C C . SER A 1 90 ? 1.862 -5.667 7.728 1.00 95.88 90 SER A C 1
ATOM 668 O O . SER A 1 90 ? 1.432 -6.055 8.808 1.00 95.88 90 SER A O 1
ATOM 670 N N . GLY A 1 91 ? 1.340 -6.070 6.574 1.00 95.25 91 GLY A N 1
ATOM 671 C CA . GLY A 1 91 ? 0.214 -7.003 6.476 1.00 95.25 91 GLY A CA 1
ATOM 672 C C . GLY A 1 91 ? -0.030 -7.454 5.042 1.00 95.25 91 GLY A C 1
ATOM 673 O O . GLY A 1 91 ? 0.628 -6.966 4.129 1.00 95.25 91 GLY A O 1
ATOM 674 N N . ILE A 1 92 ? -0.956 -8.390 4.858 1.00 96.12 92 ILE A N 1
ATOM 675 C CA . ILE A 1 92 ? -1.316 -8.946 3.550 1.00 96.12 92 ILE A CA 1
ATOM 676 C C . ILE A 1 92 ? -2.734 -8.454 3.213 1.00 96.12 92 ILE A C 1
ATOM 678 O O . ILE A 1 92 ? -3.670 -8.776 3.955 1.00 96.12 92 ILE A O 1
ATOM 682 N N . PRO A 1 93 ? -2.915 -7.637 2.159 1.00 95.44 93 PRO A N 1
ATOM 683 C CA . PRO A 1 93 ? -4.237 -7.197 1.731 1.00 95.44 93 PRO A CA 1
ATOM 684 C C . PRO A 1 93 ? -5.017 -8.367 1.106 1.00 95.44 93 PRO A C 1
ATOM 686 O O . PRO A 1 93 ? -4.398 -9.267 0.548 1.00 95.44 93 PRO A O 1
ATOM 689 N N . PRO A 1 94 ? -6.361 -8.352 1.128 1.00 94.44 94 PRO A N 1
ATOM 690 C CA . PRO A 1 94 ? -7.180 -9.412 0.520 1.00 94.44 94 PRO A CA 1
ATOM 691 C C . PRO A 1 94 ? -7.093 -9.474 -1.014 1.00 94.44 94 PRO A C 1
ATOM 693 O O . PRO A 1 94 ? -7.472 -10.473 -1.614 1.00 94.44 94 PRO A O 1
ATOM 696 N N . HIS A 1 95 ? -6.615 -8.406 -1.653 1.00 91.94 95 HIS A N 1
ATOM 697 C CA . HIS A 1 95 ? -6.406 -8.311 -3.097 1.00 91.94 95 HIS A CA 1
ATOM 698 C C . HIS A 1 95 ? -5.239 -7.360 -3.383 1.00 91.94 95 HIS A C 1
ATOM 700 O O . HIS A 1 95 ? -4.900 -6.504 -2.557 1.00 91.94 95 HIS A O 1
ATOM 706 N N . ARG A 1 96 ? -4.626 -7.484 -4.565 1.00 90.38 96 ARG A N 1
ATOM 707 C CA . ARG A 1 96 ? -3.507 -6.631 -4.988 1.00 90.38 96 ARG A CA 1
ATOM 708 C C . ARG A 1 96 ? -3.961 -5.172 -5.080 1.00 90.38 96 ARG A C 1
ATOM 710 O O . ARG A 1 96 ? -4.867 -4.839 -5.833 1.00 90.38 96 ARG A O 1
ATOM 717 N N . LEU A 1 97 ? -3.324 -4.285 -4.315 1.00 89.44 97 LEU A N 1
ATOM 718 C CA . LEU A 1 97 ? -3.712 -2.865 -4.276 1.00 89.44 97 LEU A CA 1
ATOM 719 C C . LEU A 1 97 ? -3.179 -2.059 -5.460 1.00 89.44 97 LEU A C 1
ATOM 721 O O . LEU A 1 97 ? -3.746 -1.029 -5.815 1.00 89.44 97 LEU A O 1
ATOM 725 N N . TYR A 1 98 ? -2.055 -2.488 -6.032 1.00 87.94 98 TYR A N 1
ATOM 726 C CA . TYR A 1 98 ? -1.442 -1.831 -7.175 1.00 87.94 98 TYR A CA 1
ATOM 727 C C . TYR A 1 98 ? -0.540 -2.801 -7.939 1.00 87.94 98 TYR A C 1
ATOM 729 O O . TYR A 1 98 ? 0.409 -3.355 -7.377 1.00 87.94 98 TYR A O 1
ATOM 737 N N . THR A 1 99 ? -0.799 -2.927 -9.236 1.00 88.50 99 THR A N 1
ATOM 738 C CA . THR A 1 99 ? 0.029 -3.662 -10.198 1.00 88.50 99 THR A CA 1
ATOM 739 C C . THR A 1 99 ? 0.670 -2.645 -11.135 1.00 88.50 99 THR A C 1
ATOM 741 O O . THR A 1 99 ? 0.011 -1.704 -11.584 1.00 88.50 99 THR A O 1
ATOM 744 N N . HIS A 1 100 ? 1.970 -2.781 -11.412 1.00 88.06 100 HIS A N 1
ATOM 745 C CA . HIS A 1 100 ? 2.609 -1.880 -12.375 1.00 88.06 100 HIS A CA 1
ATOM 746 C C . HIS A 1 100 ? 2.003 -2.114 -13.769 1.00 88.06 100 HIS A C 1
ATOM 748 O O . HIS A 1 100 ? 1.757 -3.266 -14.105 1.00 88.06 100 HIS A O 1
ATOM 754 N N . PRO A 1 101 ? 1.784 -1.093 -14.616 1.00 88.38 101 PRO A N 1
ATOM 755 C CA . PRO A 1 101 ? 1.193 -1.302 -15.943 1.00 88.38 101 PRO A CA 1
ATOM 756 C C . PRO A 1 101 ? 1.989 -2.292 -16.809 1.00 88.38 101 PRO A C 1
ATOM 758 O O . PRO A 1 101 ? 1.400 -3.181 -17.413 1.00 88.38 101 PRO A O 1
ATOM 761 N N . ASP A 1 102 ? 3.323 -2.191 -16.817 1.00 89.69 102 ASP A N 1
ATOM 762 C CA . ASP A 1 102 ? 4.176 -3.111 -17.588 1.00 89.69 102 ASP A CA 1
ATOM 763 C C . ASP A 1 102 ? 4.135 -4.542 -17.005 1.00 89.69 102 ASP A C 1
ATOM 765 O O . ASP A 1 102 ? 4.198 -5.519 -17.745 1.00 89.69 102 ASP A O 1
ATOM 769 N N . GLU A 1 103 ? 3.952 -4.676 -15.686 1.00 91.19 103 GLU A N 1
ATOM 770 C CA . GLU A 1 103 ? 3.739 -5.973 -15.033 1.00 91.19 103 GLU A CA 1
ATOM 771 C C . GLU A 1 103 ? 2.359 -6.539 -15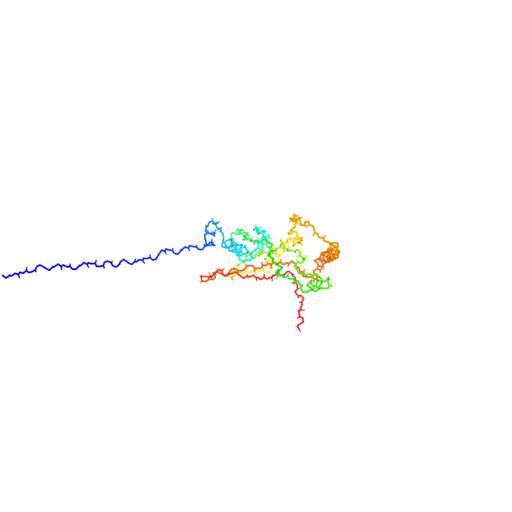.393 1.00 91.19 103 GLU A C 1
ATOM 773 O O . GLU A 1 103 ? 2.238 -7.715 -15.714 1.00 91.19 103 GLU A O 1
ATOM 778 N N . GLN A 1 104 ? 1.321 -5.701 -15.396 1.00 91.69 104 GLN A N 1
ATOM 779 C CA . GLN A 1 104 ? -0.039 -6.082 -15.769 1.00 91.69 104 GLN A CA 1
ATOM 780 C C . GLN A 1 104 ? -0.093 -6.575 -17.218 1.00 91.69 104 GLN A C 1
ATOM 782 O O . GLN A 1 104 ? -0.725 -7.592 -17.496 1.00 91.69 104 GLN A O 1
ATOM 787 N N . LEU A 1 105 ? 0.620 -5.905 -18.129 1.00 91.69 105 LEU A N 1
ATOM 788 C CA . LEU A 1 105 ? 0.761 -6.358 -19.509 1.00 91.69 105 LEU A CA 1
ATOM 789 C C . LEU A 1 105 ? 1.454 -7.724 -19.575 1.00 91.69 105 LEU A C 1
ATOM 791 O O . LEU A 1 105 ? 0.947 -8.629 -20.230 1.00 91.69 105 LEU A O 1
ATOM 795 N N . TYR A 1 106 ? 2.557 -7.897 -18.844 1.00 92.19 106 TYR A N 1
ATOM 796 C CA . TYR A 1 106 ? 3.296 -9.160 -18.804 1.00 92.19 106 TYR A CA 1
ATOM 797 C C . TYR A 1 106 ? 2.437 -10.332 -18.289 1.00 92.19 106 TYR A C 1
ATOM 799 O O . TYR A 1 106 ? 2.462 -11.429 -18.850 1.00 92.19 106 TYR A O 1
ATOM 807 N N . ILE A 1 107 ? 1.635 -10.094 -17.246 1.00 92.88 107 ILE A N 1
ATOM 808 C CA . ILE A 1 107 ? 0.679 -11.064 -16.688 1.00 92.88 107 ILE A CA 1
ATOM 809 C C . ILE A 1 107 ? -0.347 -11.472 -17.755 1.00 92.88 107 ILE A C 1
ATOM 811 O O . ILE A 1 107 ? -0.553 -12.665 -18.003 1.00 92.88 107 ILE A O 1
ATOM 815 N N . LEU A 1 108 ? -0.939 -10.485 -18.435 1.00 92.50 108 LEU A N 1
ATOM 816 C CA . LEU A 1 108 ? -1.937 -10.705 -19.483 1.00 92.50 108 LEU A CA 1
ATOM 817 C C . LEU A 1 108 ? -1.362 -11.448 -20.698 1.00 92.50 108 LEU A C 1
ATOM 819 O O . LEU A 1 108 ? -2.012 -12.354 -21.215 1.00 92.50 108 LEU A O 1
ATOM 823 N N . GLU A 1 109 ? -0.137 -11.133 -21.129 1.00 93.12 109 GLU A N 1
ATOM 824 C CA . GLU A 1 109 ? 0.535 -11.797 -22.258 1.00 93.12 109 GLU A CA 1
ATOM 825 C C . GLU A 1 109 ? 0.788 -13.291 -22.013 1.00 93.12 109 GLU A C 1
ATOM 827 O O . GLU A 1 109 ? 0.798 -14.088 -22.953 1.00 93.12 109 GLU A O 1
ATOM 832 N N . ARG A 1 110 ? 0.972 -13.699 -20.753 1.00 91.81 110 ARG A N 1
ATOM 833 C CA . ARG A 1 110 ? 1.097 -15.115 -20.368 1.00 91.81 110 ARG A CA 1
ATOM 834 C C . ARG A 1 110 ? -0.257 -15.789 -20.125 1.00 91.81 110 ARG A C 1
ATOM 836 O O . ARG A 1 110 ? -0.315 -17.010 -19.945 1.00 91.81 110 ARG A O 1
ATOM 843 N N . GLY A 1 111 ? -1.354 -15.034 -20.195 1.00 90.06 111 GLY A N 1
ATOM 844 C CA . GLY A 1 111 ? -2.704 -15.513 -19.910 1.00 90.06 111 GLY A CA 1
ATOM 845 C C . GLY A 1 111 ? -2.913 -15.849 -18.434 1.00 90.06 111 GLY A C 1
ATOM 846 O O . GLY A 1 111 ? -3.724 -16.720 -18.129 1.00 90.06 111 GLY A O 1
ATOM 847 N N . LEU A 1 112 ? -2.147 -15.210 -17.547 1.00 92.19 112 LEU A N 1
ATOM 848 C CA . LEU A 1 112 ? -2.335 -15.279 -16.102 1.00 92.19 112 LEU A CA 1
ATOM 849 C C . LEU A 1 112 ? -3.358 -14.223 -15.670 1.00 92.19 112 LEU A C 1
ATOM 851 O O . LEU A 1 112 ? -3.540 -13.199 -16.335 1.00 92.19 112 LEU A O 1
ATOM 855 N N . ARG A 1 113 ? -4.033 -14.470 -14.552 1.00 90.19 113 ARG A N 1
ATOM 856 C CA . ARG A 1 113 ? -4.896 -13.498 -13.874 1.00 90.19 113 ARG A CA 1
ATOM 857 C C . ARG A 1 113 ? -4.172 -12.909 -12.673 1.00 90.19 113 ARG A C 1
ATOM 859 O O . ARG A 1 113 ? -3.225 -13.492 -12.156 1.00 90.19 113 ARG A O 1
ATOM 866 N N . GLU A 1 114 ? -4.641 -11.760 -12.203 1.00 86.62 114 GLU A N 1
ATOM 867 C CA . GLU A 1 114 ? -4.103 -11.154 -10.980 1.00 86.62 114 GLU A CA 1
ATOM 868 C C . GLU A 1 114 ? -4.308 -12.055 -9.755 1.00 86.62 114 GLU A C 1
ATOM 870 O O . GLU A 1 114 ? -3.426 -12.096 -8.902 1.00 86.62 114 GLU A O 1
ATOM 875 N N . ASP A 1 115 ? -5.402 -12.824 -9.728 1.00 88.44 115 ASP A N 1
ATOM 876 C CA . ASP A 1 115 ? -5.722 -13.800 -8.676 1.00 88.44 115 ASP A CA 1
ATOM 877 C C . ASP A 1 115 ? -4.805 -15.034 -8.690 1.00 88.44 115 ASP A C 1
ATOM 879 O O . ASP A 1 115 ? -4.729 -15.759 -7.703 1.00 88.44 115 ASP A O 1
ATOM 883 N N . ASP A 1 116 ? -4.111 -15.288 -9.805 1.00 89.69 116 ASP A N 1
ATOM 884 C CA . ASP A 1 116 ? -3.163 -16.402 -9.911 1.00 89.69 116 ASP A CA 1
ATOM 885 C C . ASP A 1 116 ? -1.819 -16.074 -9.249 1.00 89.69 116 ASP A C 1
ATOM 887 O O . ASP A 1 116 ? -0.974 -16.950 -9.093 1.00 89.69 116 ASP A O 1
ATOM 891 N N . ILE A 1 117 ? -1.592 -14.804 -8.914 1.00 90.06 117 ILE A N 1
ATOM 892 C CA . ILE A 1 117 ? -0.336 -14.307 -8.366 1.00 90.06 117 ILE A CA 1
ATOM 893 C C . ILE A 1 117 ? -0.495 -14.154 -6.862 1.00 90.06 117 ILE A C 1
ATOM 895 O O . ILE A 1 117 ? -1.491 -13.620 -6.378 1.00 90.06 117 ILE A O 1
ATOM 899 N N . GLU A 1 118 ? 0.517 -14.592 -6.124 1.00 89.38 118 GLU A N 1
ATOM 900 C CA . GLU A 1 118 ? 0.491 -14.571 -4.669 1.00 89.38 118 GLU A CA 1
ATOM 901 C C . GLU A 1 118 ? 0.388 -13.143 -4.126 1.00 89.38 118 GLU A C 1
ATOM 903 O O . GLU A 1 118 ? 1.010 -12.194 -4.621 1.00 89.38 118 GLU A O 1
ATOM 908 N N . LEU A 1 119 ? -0.425 -13.001 -3.078 1.00 90.69 119 LEU A N 1
ATOM 909 C CA . LEU A 1 119 ? -0.620 -11.736 -2.390 1.00 90.69 119 LEU A CA 1
ATOM 910 C C . LEU A 1 119 ? 0.627 -11.381 -1.591 1.00 90.69 119 LEU A C 1
ATOM 912 O O . LEU A 1 119 ? 1.152 -12.165 -0.804 1.00 90.69 119 LEU A O 1
ATOM 916 N N . GLU A 1 120 ? 1.072 -10.148 -1.770 1.00 86.81 120 GLU A N 1
ATOM 917 C CA . GLU A 1 120 ? 2.296 -9.678 -1.150 1.00 86.81 120 GLU A CA 1
ATOM 918 C C . GLU A 1 120 ? 2.063 -9.006 0.187 1.00 86.81 120 GLU A C 1
ATOM 920 O O . GLU A 1 120 ? 1.095 -8.265 0.390 1.00 86.81 120 GLU A O 1
ATOM 925 N N . ARG A 1 121 ? 3.037 -9.182 1.083 1.00 91.81 121 ARG A N 1
ATOM 926 C CA . ARG A 1 121 ? 3.100 -8.367 2.288 1.00 91.81 121 ARG A CA 1
ATOM 927 C C . ARG A 1 121 ? 3.412 -6.929 1.892 1.00 91.81 121 ARG A C 1
ATOM 929 O O . ARG A 1 121 ? 4.451 -6.630 1.311 1.00 91.81 121 ARG A O 1
ATOM 936 N N . MET A 1 122 ? 2.525 -6.023 2.274 1.00 92.69 122 MET A N 1
ATOM 937 C CA . MET A 1 122 ? 2.679 -4.593 2.058 1.00 92.69 122 MET A CA 1
ATOM 938 C C . MET A 1 122 ? 2.994 -3.878 3.364 1.00 92.69 122 MET A C 1
ATOM 940 O O . MET A 1 122 ? 2.586 -4.302 4.449 1.00 92.69 122 MET A O 1
ATOM 944 N N . PHE A 1 123 ? 3.700 -2.759 3.237 1.00 95.19 123 PHE A N 1
ATOM 945 C CA . PHE A 1 123 ? 4.034 -1.878 4.345 1.00 95.19 123 PHE A CA 1
ATOM 946 C C . PHE A 1 123 ? 3.200 -0.604 4.271 1.00 95.19 123 PHE A C 1
ATOM 948 O O . PHE A 1 123 ? 3.135 0.050 3.231 1.00 95.19 123 PHE A O 1
ATOM 955 N N . VAL A 1 124 ? 2.568 -0.252 5.384 1.00 96.56 124 VAL A N 1
ATOM 956 C CA . VAL A 1 124 ? 1.763 0.948 5.564 1.00 96.56 124 VAL A CA 1
ATOM 957 C C . VAL A 1 124 ? 2.474 1.869 6.545 1.00 96.56 124 VAL A C 1
ATOM 959 O O . VAL A 1 124 ? 2.743 1.483 7.681 1.00 96.56 124 VAL A O 1
ATOM 962 N N . LEU A 1 125 ? 2.762 3.093 6.117 1.00 95.75 125 LEU A N 1
ATOM 963 C CA . LEU A 1 125 ? 3.322 4.158 6.934 1.00 95.75 125 LEU A CA 1
ATOM 964 C C . LEU A 1 125 ? 2.182 5.001 7.531 1.00 95.75 125 LEU A C 1
ATOM 966 O O . LEU A 1 125 ? 1.503 5.710 6.780 1.00 95.75 125 LEU A O 1
ATOM 970 N N . PRO A 1 126 ? 1.955 4.949 8.857 1.00 95.06 126 PRO A N 1
ATOM 971 C CA . PRO A 1 126 ? 0.957 5.764 9.536 1.00 95.06 126 PRO A CA 1
ATOM 972 C C . PRO A 1 126 ? 1.363 7.238 9.559 1.00 95.06 126 PRO A C 1
ATOM 974 O O . PRO A 1 126 ? 2.467 7.593 9.975 1.00 95.06 126 PRO A O 1
ATOM 977 N N . THR A 1 127 ? 0.446 8.107 9.152 1.00 92.56 127 THR A N 1
ATOM 978 C CA . THR A 1 127 ? 0.614 9.562 9.127 1.00 92.56 127 THR A CA 1
ATOM 979 C C . THR A 1 127 ? -0.656 10.276 9.562 1.00 92.56 127 THR A C 1
ATOM 981 O O . THR A 1 127 ? -1.739 9.692 9.632 1.00 92.56 127 THR A O 1
ATOM 984 N N . VAL A 1 128 ? -0.519 11.563 9.867 1.00 90.19 128 VAL A N 1
ATOM 985 C CA . VAL A 1 128 ? -1.638 12.442 10.220 1.00 90.19 128 VAL A CA 1
ATOM 986 C C . VAL A 1 128 ? -1.715 13.578 9.207 1.00 90.19 128 VAL A C 1
ATOM 988 O O . VAL A 1 128 ? -0.683 14.080 8.753 1.00 90.19 128 VAL A O 1
ATOM 991 N N . GLN A 1 129 ? -2.925 14.002 8.851 1.00 87.06 129 GLN A N 1
ATOM 992 C CA . GLN A 1 129 ? -3.120 15.158 7.982 1.00 87.06 129 GLN A CA 1
ATOM 993 C C . GLN A 1 129 ? -2.435 16.403 8.574 1.00 87.06 129 GLN A C 1
ATOM 995 O O . GLN A 1 129 ? -2.567 16.709 9.757 1.00 87.06 129 GLN A O 1
ATOM 1000 N N . GLY A 1 130 ? -1.674 17.123 7.746 1.00 83.25 130 GLY A N 1
ATOM 1001 C CA . GLY A 1 130 ? -0.899 18.294 8.174 1.00 83.25 130 GLY A CA 1
ATOM 1002 C C . GLY A 1 130 ? 0.455 17.969 8.819 1.00 83.25 130 GLY A C 1
ATOM 1003 O O . GLY A 1 130 ? 1.214 18.889 9.121 1.00 83.25 130 GLY A O 1
ATOM 1004 N N . GLN A 1 131 ? 0.806 16.688 8.992 1.00 85.44 131 GLN A N 1
ATOM 1005 C CA . GLN A 1 131 ? 2.151 16.299 9.410 1.00 85.44 131 GLN A CA 1
ATOM 1006 C C . GLN A 1 131 ? 3.170 16.647 8.318 1.00 85.44 131 GLN A C 1
ATOM 1008 O O . GLN A 1 131 ? 3.047 16.215 7.172 1.00 85.44 131 GLN A O 1
ATOM 1013 N N . SER A 1 132 ? 4.217 17.388 8.681 1.00 85.75 132 SER A N 1
ATOM 1014 C CA . SER A 1 132 ? 5.307 17.697 7.761 1.00 85.75 132 SER A CA 1
ATOM 1015 C C . SER A 1 132 ? 6.233 16.490 7.567 1.00 85.75 132 SER A C 1
ATOM 1017 O O . SER A 1 132 ? 6.651 15.823 8.519 1.00 85.75 132 SER A O 1
ATOM 1019 N N . TRP A 1 133 ? 6.578 16.222 6.308 1.00 86.69 133 TRP A N 1
ATOM 1020 C CA . TRP A 1 133 ? 7.524 15.182 5.913 1.00 86.69 133 TRP A CA 1
ATOM 1021 C C . TRP A 1 133 ? 8.661 15.805 5.114 1.00 86.69 133 TRP A C 1
ATOM 1023 O O . TRP A 1 133 ? 8.437 16.452 4.095 1.00 86.69 133 TRP A O 1
ATOM 1033 N N . SER A 1 134 ? 9.897 15.610 5.578 1.00 89.00 134 SER A N 1
ATOM 1034 C CA . SER A 1 134 ? 11.071 15.941 4.776 1.00 89.00 134 SER A CA 1
ATOM 1035 C C . SER A 1 134 ? 11.380 14.793 3.821 1.00 89.00 134 SER A C 1
ATOM 1037 O O . SER A 1 134 ? 11.197 13.622 4.165 1.00 89.00 134 SER A O 1
ATOM 1039 N N . LEU A 1 135 ? 11.911 15.119 2.639 1.00 88.31 135 LEU A N 1
ATOM 1040 C CA . LEU A 1 135 ? 12.330 14.106 1.669 1.00 88.31 135 LEU A CA 1
ATOM 1041 C C . LEU A 1 135 ? 13.362 13.144 2.276 1.00 88.31 135 LEU A C 1
ATOM 1043 O O . LEU A 1 135 ? 13.286 11.948 2.044 1.00 88.31 135 LEU A O 1
ATOM 1047 N N . ARG A 1 136 ? 14.267 13.649 3.128 1.00 86.62 136 ARG A N 1
ATOM 1048 C CA . ARG A 1 136 ? 15.246 12.827 3.857 1.00 86.62 136 ARG A CA 1
ATOM 1049 C C . ARG A 1 136 ? 14.577 11.804 4.773 1.00 86.62 136 ARG A C 1
ATOM 1051 O O . ARG A 1 136 ? 14.996 10.656 4.803 1.00 86.62 136 ARG A O 1
ATOM 1058 N N . LYS A 1 137 ? 13.561 12.221 5.533 1.00 87.88 137 LYS A N 1
ATOM 1059 C CA . LYS A 1 137 ? 12.831 11.324 6.434 1.00 87.88 137 LYS A CA 1
ATOM 1060 C C . LYS A 1 137 ? 12.099 10.244 5.638 1.00 87.88 137 LYS A C 1
ATOM 1062 O O . LYS A 1 137 ? 12.147 9.085 6.021 1.00 87.88 137 LYS A O 1
ATOM 1067 N N . MET A 1 138 ? 11.467 10.624 4.525 1.00 90.12 138 MET A N 1
ATOM 1068 C CA . MET A 1 138 ? 10.783 9.684 3.635 1.00 90.12 138 MET A CA 1
ATOM 1069 C C . MET A 1 138 ? 11.762 8.699 2.983 1.00 90.12 138 MET A C 1
ATOM 1071 O O . MET A 1 138 ? 11.537 7.497 3.046 1.00 90.12 138 MET A O 1
ATOM 1075 N N . ALA A 1 139 ? 12.874 9.188 2.428 1.00 89.88 139 ALA A N 1
ATOM 1076 C CA . ALA A 1 139 ? 13.926 8.350 1.852 1.00 89.88 139 ALA A CA 1
ATOM 1077 C C . ALA A 1 139 ? 14.462 7.349 2.883 1.00 89.88 139 ALA A C 1
ATOM 1079 O O . ALA A 1 139 ? 14.516 6.159 2.608 1.00 89.88 139 ALA A O 1
ATOM 1080 N N . GLY A 1 140 ? 14.711 7.805 4.113 1.00 89.81 140 GLY A N 1
ATOM 1081 C CA . GLY A 1 140 ? 15.138 6.934 5.201 1.00 89.81 140 GLY A CA 1
ATOM 1082 C C . GLY A 1 140 ? 14.137 5.825 5.554 1.00 89.81 140 GLY A C 1
ATOM 1083 O O . GLY A 1 140 ? 14.549 4.723 5.909 1.00 89.81 140 GLY A O 1
ATOM 1084 N N . VAL A 1 141 ? 12.827 6.074 5.419 1.00 91.56 141 VAL A N 1
ATOM 1085 C CA . VAL A 1 141 ? 11.815 5.013 5.557 1.00 91.56 141 VAL A CA 1
ATOM 1086 C C . VAL A 1 141 ? 11.983 3.981 4.442 1.00 91.56 141 VAL A C 1
ATOM 1088 O O . VAL A 1 141 ? 12.047 2.795 4.745 1.00 91.56 141 VAL A O 1
ATOM 1091 N N . PHE A 1 142 ? 12.129 4.401 3.182 1.00 90.88 142 PHE A N 1
ATOM 1092 C CA . PHE A 1 142 ? 12.345 3.485 2.052 1.00 90.88 142 PHE A CA 1
ATOM 1093 C C . PHE A 1 142 ? 13.664 2.704 2.148 1.00 90.88 142 PHE A C 1
ATOM 1095 O O . PHE A 1 142 ? 13.705 1.518 1.804 1.00 90.88 142 PHE A O 1
ATOM 1102 N N . ASP A 1 143 ? 14.718 3.331 2.664 1.00 89.44 143 ASP A N 1
ATOM 1103 C CA . ASP A 1 143 ? 16.003 2.683 2.929 1.00 89.44 143 ASP A CA 1
ATOM 1104 C C . ASP A 1 143 ? 15.860 1.585 3.994 1.00 89.44 143 ASP A C 1
ATOM 1106 O O . ASP A 1 143 ? 16.462 0.523 3.860 1.00 89.44 143 ASP A O 1
ATOM 1110 N N . SER A 1 144 ? 15.011 1.794 5.011 1.00 89.56 144 SER A N 1
ATOM 1111 C CA . SER A 1 144 ? 14.770 0.801 6.071 1.00 89.56 144 SER A CA 1
ATOM 1112 C C . SER A 1 144 ? 13.904 -0.395 5.654 1.00 89.56 144 SER A C 1
ATOM 1114 O O . SER A 1 144 ? 13.837 -1.381 6.386 1.00 89.56 144 SER A O 1
ATOM 1116 N N . LEU A 1 145 ? 13.228 -0.331 4.500 1.00 88.56 145 LEU A N 1
ATOM 1117 C CA . LEU A 1 145 ? 12.371 -1.421 4.031 1.00 88.56 145 LEU A CA 1
ATOM 1118 C C . LEU A 1 145 ? 13.200 -2.592 3.492 1.00 88.56 145 LEU A C 1
ATOM 1120 O O . LEU A 1 145 ? 14.172 -2.355 2.759 1.00 88.56 145 LEU A O 1
ATOM 1124 N N . PRO A 1 146 ? 12.773 -3.843 3.749 1.00 82.25 146 PRO A N 1
ATOM 1125 C CA . PRO A 1 146 ? 13.442 -5.015 3.208 1.00 82.25 146 PRO A CA 1
ATOM 1126 C C . PRO A 1 146 ? 13.420 -4.959 1.683 1.00 82.25 146 PRO A C 1
ATOM 1128 O O . PRO A 1 146 ? 12.393 -4.688 1.062 1.00 82.25 146 PRO A O 1
ATOM 1131 N N . GLU A 1 147 ? 14.567 -5.209 1.060 1.00 66.06 147 GLU A N 1
ATOM 1132 C CA . GLU A 1 147 ? 14.683 -5.123 -0.396 1.00 66.06 147 GLU A CA 1
ATOM 1133 C C . GLU A 1 147 ? 13.925 -6.249 -1.108 1.00 66.06 147 GLU A C 1
ATOM 1135 O O . GLU A 1 147 ? 13.565 -6.073 -2.269 1.00 66.06 147 GLU A O 1
ATOM 1140 N N . GLY A 1 148 ? 13.647 -7.373 -0.433 1.00 55.97 148 GLY A N 1
ATOM 1141 C CA . GLY A 1 148 ? 13.177 -8.618 -1.056 1.00 55.97 148 GLY A CA 1
ATOM 1142 C C . GLY A 1 148 ? 11.989 -9.330 -0.404 1.00 55.97 148 GLY A C 1
ATOM 1143 O O . GLY A 1 148 ? 11.728 -10.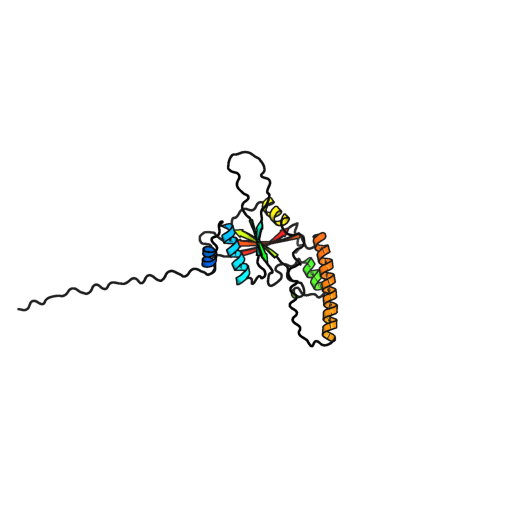465 -0.772 1.00 55.97 148 GLY A O 1
ATOM 1144 N N . GLU A 1 149 ? 11.254 -8.716 0.527 1.00 46.75 149 GLU A N 1
ATOM 1145 C CA . GLU A 1 149 ? 10.155 -9.395 1.250 1.00 46.75 149 GLU A CA 1
ATOM 1146 C C . GLU A 1 149 ? 8.762 -8.837 0.906 1.00 46.75 149 GLU A C 1
ATOM 1148 O O . GLU A 1 149 ? 7.886 -8.722 1.758 1.00 46.75 149 GLU A O 1
ATOM 1153 N N . GLY A 1 150 ? 8.542 -8.470 -0.358 1.00 44.97 150 GLY A N 1
ATOM 1154 C CA . GLY A 1 150 ? 7.177 -8.439 -0.896 1.00 44.97 150 GLY A CA 1
ATOM 1155 C C . GLY A 1 150 ? 6.637 -9.858 -1.120 1.00 44.97 150 GLY A C 1
ATOM 1156 O O . GLY A 1 150 ? 5.457 -10.106 -0.908 1.00 44.97 150 GLY A O 1
ATOM 1157 N N . GLY A 1 151 ? 7.517 -10.809 -1.459 1.00 41.69 151 GLY A N 1
ATOM 1158 C CA . GLY A 1 151 ? 7.150 -12.127 -1.990 1.00 41.69 151 GLY A CA 1
ATOM 1159 C C . GLY A 1 151 ? 7.284 -13.319 -1.037 1.00 41.69 151 GLY A C 1
ATOM 1160 O O . GLY A 1 151 ? 7.425 -14.434 -1.516 1.00 41.69 151 GLY A O 1
ATOM 1161 N N . ALA A 1 152 ? 7.283 -13.126 0.286 1.00 38.12 152 ALA A N 1
ATOM 1162 C CA . ALA A 1 152 ? 7.374 -14.236 1.254 1.00 38.12 152 ALA A CA 1
ATOM 1163 C C . ALA A 1 152 ? 6.192 -14.267 2.242 1.00 38.12 152 ALA A C 1
ATOM 1165 O O . ALA A 1 152 ? 6.352 -14.535 3.432 1.00 38.12 152 ALA A O 1
ATOM 1166 N N . GLY A 1 153 ? 4.989 -13.954 1.762 1.00 37.88 153 GLY A N 1
ATOM 1167 C CA . GLY A 1 153 ? 3.755 -14.014 2.541 1.00 37.88 153 GLY A CA 1
ATOM 1168 C C . GLY A 1 153 ? 2.857 -15.167 2.108 1.00 37.88 153 GLY A C 1
ATOM 1169 O O . GLY A 1 153 ? 1.784 -14.897 1.590 1.00 37.88 153 GLY A O 1
ATOM 1170 N N . GLY A 1 154 ? 3.267 -16.424 2.321 1.00 36.44 154 GLY A N 1
ATOM 1171 C CA . GLY A 1 154 ? 2.378 -17.546 1.992 1.00 36.44 154 GLY A CA 1
ATOM 1172 C C . GLY A 1 154 ? 2.926 -18.970 2.023 1.00 36.44 154 GLY A C 1
ATOM 1173 O O . GLY A 1 154 ? 2.264 -19.846 1.489 1.00 36.44 154 GLY A O 1
ATOM 1174 N N . ALA A 1 155 ? 4.067 -19.267 2.652 1.00 35.47 155 ALA A N 1
ATOM 1175 C CA . ALA A 1 155 ? 4.397 -20.659 2.988 1.00 35.47 155 ALA A CA 1
ATOM 1176 C C . ALA A 1 155 ? 3.614 -21.108 4.242 1.00 35.47 155 ALA A C 1
ATOM 1178 O O . ALA A 1 155 ? 4.196 -21.469 5.258 1.00 35.47 155 ALA A O 1
ATOM 1179 N N . ASP A 1 156 ? 2.289 -21.019 4.173 1.00 34.78 156 ASP A N 1
ATOM 1180 C CA . ASP A 1 156 ? 1.372 -21.848 4.951 1.00 34.78 156 ASP A CA 1
ATOM 1181 C C . ASP A 1 156 ? 0.457 -22.488 3.910 1.00 34.78 156 ASP A C 1
ATOM 1183 O O . ASP A 1 156 ? -0.647 -22.025 3.623 1.00 34.78 156 ASP A O 1
ATOM 1187 N N . GLY A 1 157 ? 1.028 -23.480 3.222 1.00 36.41 157 GLY A N 1
ATOM 1188 C CA . GLY A 1 157 ? 0.291 -24.382 2.358 1.00 36.41 157 GLY A CA 1
ATOM 1189 C C . GLY A 1 157 ? -0.678 -25.154 3.234 1.00 36.41 157 GLY A C 1
ATOM 1190 O O . GLY A 1 157 ? -0.342 -26.203 3.773 1.00 36.41 157 GLY A O 1
ATOM 1191 N N . GLY A 1 158 ? -1.868 -24.592 3.418 1.00 3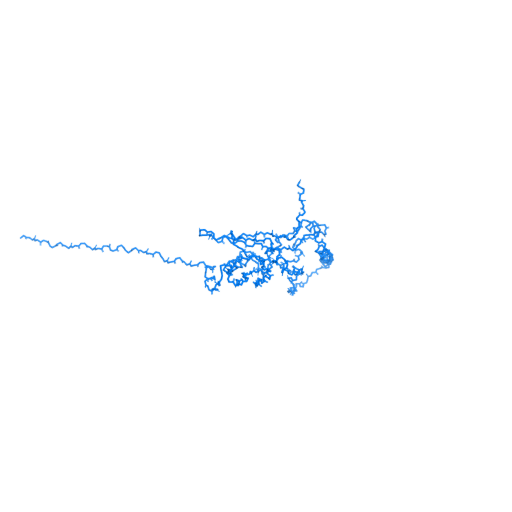2.19 158 GLY A N 1
ATOM 1192 C CA . GLY A 1 158 ? -3.024 -25.354 3.836 1.00 32.19 158 GLY A CA 1
ATOM 1193 C C . GLY A 1 158 ? -3.330 -26.342 2.724 1.00 32.19 158 GLY A C 1
ATOM 1194 O O . GLY A 1 158 ? -4.026 -25.993 1.771 1.00 32.19 158 GLY A O 1
ATOM 1195 N N . ASP A 1 159 ? -2.780 -27.548 2.850 1.00 35.50 159 ASP A N 1
ATOM 1196 C CA . ASP A 1 159 ? -3.175 -28.739 2.110 1.00 35.50 159 ASP A CA 1
ATOM 1197 C C . ASP A 1 159 ? -4.690 -28.923 2.279 1.00 35.50 159 ASP A C 1
ATOM 1199 O O . ASP A 1 159 ? -5.177 -29.550 3.217 1.00 35.50 159 ASP A O 1
ATOM 1203 N N . THR A 1 160 ? -5.469 -28.320 1.383 1.00 33.22 160 THR A N 1
ATOM 1204 C CA . THR A 1 160 ? -6.854 -28.726 1.170 1.00 33.22 160 THR A CA 1
ATOM 1205 C C . THR A 1 160 ? -6.800 -29.806 0.109 1.00 33.22 160 THR A C 1
ATOM 1207 O O . THR A 1 160 ? -7.003 -29.557 -1.079 1.00 33.22 160 THR A O 1
ATOM 1210 N N . GLU A 1 161 ? -6.454 -31.010 0.564 1.00 42.06 161 GLU A N 1
ATOM 1211 C CA . GLU A 1 161 ? -6.650 -32.252 -0.171 1.00 42.06 161 GLU A CA 1
ATOM 1212 C C . GLU A 1 161 ? -8.125 -32.325 -0.583 1.00 42.06 161 GLU A C 1
ATOM 1214 O O . GLU A 1 161 ? -9.005 -32.687 0.197 1.00 42.06 161 GLU A O 1
ATOM 1219 N N . THR A 1 162 ? -8.411 -31.927 -1.819 1.00 34.53 162 THR A N 1
ATOM 1220 C CA . THR A 1 162 ? -9.676 -32.253 -2.470 1.00 34.53 162 THR A CA 1
ATOM 1221 C C . THR A 1 162 ? -9.326 -33.281 -3.526 1.00 34.53 162 THR A C 1
ATOM 1223 O O . THR A 1 162 ? -8.964 -32.967 -4.655 1.00 34.53 162 THR A O 1
ATOM 1226 N N . GLU A 1 163 ? -9.315 -34.538 -3.089 1.00 48.94 163 GLU A N 1
ATOM 1227 C CA . GLU A 1 163 ? -9.177 -35.691 -3.963 1.00 48.94 163 GLU A CA 1
ATOM 1228 C C . GLU A 1 163 ? -10.285 -35.678 -5.028 1.00 48.94 163 GLU A C 1
ATOM 1230 O O . GLU A 1 163 ? -11.411 -35.255 -4.765 1.00 48.94 163 GLU A O 1
ATOM 1235 N N . THR A 1 164 ? -9.956 -36.228 -6.202 1.00 49.97 164 THR A N 1
ATOM 1236 C CA . THR A 1 164 ? -10.778 -36.423 -7.416 1.00 49.97 164 THR A CA 1
ATOM 1237 C C . THR A 1 164 ? -10.793 -35.294 -8.461 1.00 49.97 164 THR A C 1
ATOM 1239 O O . THR A 1 164 ? -11.841 -34.749 -8.787 1.00 49.97 164 THR A O 1
ATOM 1242 N N . GLU A 1 165 ? -9.655 -35.037 -9.123 1.00 47.19 165 GLU A N 1
ATOM 1243 C CA . GLU A 1 165 ? -9.638 -34.314 -10.409 1.00 47.19 165 GLU A CA 1
ATOM 1244 C C . GLU A 1 165 ? -9.107 -35.170 -11.568 1.00 47.19 165 GLU A C 1
ATOM 1246 O O . GLU A 1 165 ? -8.116 -35.891 -11.472 1.00 47.19 165 GLU A O 1
ATOM 1251 N N . THR A 1 166 ? -9.840 -35.109 -12.679 1.00 58.22 166 THR A N 1
ATOM 1252 C CA . THR A 1 166 ? -9.596 -35.808 -13.946 1.00 58.22 166 THR A CA 1
ATOM 1253 C C . THR A 1 166 ? -8.381 -35.255 -14.701 1.00 58.22 166 THR A C 1
ATOM 1255 O O . THR A 1 166 ? -8.136 -34.053 -14.667 1.00 58.22 166 THR A O 1
ATOM 1258 N N . ASP A 1 167 ? -7.710 -36.111 -15.479 1.00 55.59 167 ASP A N 1
ATOM 1259 C CA . ASP A 1 167 ? -6.468 -35.873 -16.254 1.00 55.59 167 ASP A CA 1
ATOM 1260 C C . ASP A 1 167 ? -6.396 -34.528 -17.024 1.00 55.59 167 ASP A C 1
ATOM 1262 O O . ASP A 1 167 ? -5.345 -33.899 -17.104 1.00 55.59 167 ASP A O 1
ATOM 1266 N N . ALA A 1 168 ? -7.529 -34.026 -17.530 1.00 55.38 168 ALA A N 1
ATOM 1267 C CA . ALA A 1 168 ? -7.604 -32.763 -18.274 1.00 55.38 168 ALA A CA 1
ATOM 1268 C C . ALA A 1 168 ? -7.399 -31.495 -17.416 1.00 55.38 168 ALA A C 1
ATOM 1270 O O . ALA A 1 168 ? -6.986 -30.465 -17.944 1.00 55.38 168 ALA A O 1
ATOM 1271 N N . LEU A 1 169 ? -7.687 -31.539 -16.110 1.00 56.09 169 LEU A N 1
ATOM 1272 C CA . LEU A 1 169 ? -7.433 -30.417 -15.191 1.00 56.09 169 LEU A CA 1
ATOM 1273 C C . LEU A 1 169 ? -5.954 -30.365 -14.786 1.00 56.09 169 LEU A C 1
ATOM 1275 O O . LEU A 1 169 ? -5.395 -29.280 -14.638 1.00 56.09 169 LEU A O 1
ATOM 1279 N N . ARG A 1 170 ? -5.294 -31.530 -14.736 1.00 56.44 170 ARG A N 1
ATOM 1280 C CA . ARG A 1 170 ? -3.857 -31.652 -14.462 1.00 56.44 170 ARG A CA 1
ATOM 1281 C C . ARG A 1 170 ? -2.990 -30.998 -15.534 1.00 56.44 170 ARG A C 1
ATOM 1283 O O . ARG A 1 170 ? -2.070 -30.266 -15.191 1.00 56.44 170 ARG A O 1
ATOM 1290 N N . GLU A 1 171 ? -3.291 -31.200 -16.819 1.00 58.31 171 GLU A N 1
ATOM 1291 C CA . GLU A 1 171 ? -2.528 -30.556 -17.904 1.00 58.31 171 GLU A CA 1
ATOM 1292 C C . GLU A 1 171 ? -2.677 -29.023 -17.902 1.00 58.31 171 GLU A C 1
ATOM 1294 O O . GLU A 1 171 ? -1.722 -28.293 -18.188 1.00 58.31 171 GLU A O 1
ATOM 1299 N N . VAL A 1 172 ? -3.867 -28.516 -17.552 1.00 61.31 172 VAL A N 1
ATOM 1300 C CA . VAL A 1 172 ? -4.124 -27.071 -17.438 1.00 61.31 172 VAL A CA 1
ATOM 1301 C C . VAL A 1 172 ? -3.341 -26.471 -16.269 1.00 61.31 172 VAL A C 1
ATOM 1303 O O . VAL A 1 172 ? -2.770 -25.385 -16.412 1.00 61.31 172 VAL A O 1
ATOM 1306 N N . ASP A 1 173 ? -3.264 -27.182 -15.145 1.00 68.94 173 ASP A N 1
ATOM 1307 C CA . ASP A 1 173 ? -2.527 -26.747 -13.959 1.00 68.94 173 ASP A CA 1
ATOM 1308 C C . ASP A 1 173 ? -1.002 -26.806 -14.160 1.00 68.94 173 ASP A C 1
ATOM 1310 O O . ASP A 1 173 ? -0.292 -25.849 -13.850 1.00 68.94 173 ASP A O 1
ATOM 1314 N N . GLU A 1 174 ? -0.485 -27.851 -14.815 1.00 74.38 174 GLU A N 1
ATOM 1315 C CA . GLU A 1 174 ? 0.942 -27.965 -15.152 1.00 74.38 174 GLU A CA 1
ATOM 1316 C C . GLU A 1 174 ? 1.397 -26.833 -16.101 1.00 74.38 174 GLU A C 1
ATOM 1318 O O . GLU A 1 174 ? 2.447 -26.208 -15.892 1.00 74.38 174 GLU A O 1
ATOM 1323 N N . GLY A 1 175 ? 0.582 -26.497 -17.109 1.00 83.56 175 GLY A N 1
ATOM 1324 C CA . GLY A 1 175 ? 0.842 -25.372 -18.012 1.00 83.56 175 GLY A CA 1
ATOM 1325 C C . GLY A 1 175 ? 0.778 -24.007 -17.317 1.00 83.56 175 GLY A C 1
ATOM 1326 O O . GLY A 1 175 ? 1.553 -23.101 -17.643 1.00 83.56 175 GLY A O 1
ATOM 1327 N N . LYS A 1 176 ? -0.115 -23.851 -16.335 1.00 86.81 176 LYS A N 1
ATOM 1328 C CA . LYS A 1 176 ? -0.236 -22.639 -15.517 1.00 86.81 176 LYS A CA 1
ATOM 1329 C C . LYS A 1 176 ? 0.958 -22.488 -14.570 1.00 86.81 176 LYS A C 1
ATOM 1331 O O . LYS A 1 176 ? 1.583 -21.430 -14.557 1.00 86.81 176 LYS A O 1
ATOM 1336 N N . ALA A 1 177 ? 1.352 -23.547 -13.866 1.00 88.19 177 ALA A N 1
ATOM 1337 C CA . ALA A 1 177 ? 2.499 -23.552 -12.958 1.00 88.19 177 ALA A CA 1
ATOM 1338 C C . ALA A 1 177 ? 3.816 -23.180 -13.664 1.00 88.19 177 ALA A C 1
ATOM 1340 O O . ALA A 1 177 ? 4.631 -22.427 -13.124 1.00 88.19 177 ALA A O 1
ATOM 1341 N N . ALA A 1 178 ? 4.016 -23.646 -14.902 1.00 90.94 178 ALA A N 1
ATOM 1342 C CA . ALA A 1 178 ? 5.169 -23.256 -15.713 1.00 90.94 178 ALA A CA 1
ATOM 1343 C C . ALA A 1 178 ? 5.196 -21.743 -16.002 1.00 90.94 178 ALA A C 1
ATOM 1345 O O . ALA A 1 178 ? 6.245 -21.107 -15.871 1.00 90.94 178 ALA A O 1
ATOM 1346 N N . LYS A 1 179 ? 4.040 -21.152 -16.329 1.00 91.44 179 LYS A N 1
ATOM 1347 C CA . LYS A 1 179 ? 3.895 -19.707 -16.561 1.00 91.44 179 LYS A CA 1
ATOM 1348 C C . LYS A 1 179 ? 4.100 -18.887 -15.287 1.00 91.44 179 LYS A C 1
ATOM 1350 O O . LYS A 1 179 ? 4.749 -17.848 -15.356 1.00 91.44 179 LYS A O 1
ATOM 1355 N N . LEU A 1 180 ? 3.606 -19.349 -14.131 1.00 91.44 180 LEU A N 1
ATOM 1356 C CA . LEU A 1 180 ? 3.878 -18.696 -12.841 1.00 91.44 180 LEU A CA 1
ATOM 1357 C C . LEU A 1 180 ? 5.376 -18.703 -12.526 1.00 91.44 180 LEU A C 1
ATOM 1359 O O . LEU A 1 180 ? 5.922 -17.686 -12.108 1.00 91.44 180 LEU A O 1
ATOM 1363 N N . ARG A 1 181 ? 6.061 -19.827 -12.764 1.00 91.25 181 ARG A N 1
ATOM 1364 C CA . ARG A 1 181 ? 7.511 -19.923 -12.554 1.00 91.25 181 ARG A CA 1
ATOM 1365 C C . ARG A 1 181 ? 8.273 -18.933 -13.435 1.00 91.25 181 ARG A C 1
ATOM 1367 O O . ARG A 1 181 ? 9.185 -18.269 -12.950 1.00 91.25 181 ARG A O 1
ATOM 1374 N N . GLU A 1 182 ? 7.889 -18.809 -14.706 1.00 92.38 182 GLU A N 1
ATOM 1375 C CA . GLU A 1 182 ? 8.460 -17.806 -15.612 1.00 92.38 182 GLU A CA 1
ATOM 1376 C C . GLU A 1 182 ? 8.163 -16.376 -15.132 1.00 92.38 182 GLU A C 1
ATOM 1378 O O . GLU A 1 182 ? 9.050 -15.524 -15.151 1.00 92.38 182 GLU A O 1
ATOM 1383 N N . TYR A 1 183 ? 6.940 -16.116 -14.660 1.00 92.69 183 TYR A N 1
ATOM 1384 C CA . TYR A 1 183 ? 6.553 -14.828 -14.089 1.00 92.69 183 TYR A CA 1
ATOM 1385 C C . TYR A 1 183 ? 7.410 -14.452 -12.879 1.00 92.69 183 TYR A C 1
ATOM 1387 O O . TYR A 1 183 ? 7.987 -13.366 -12.879 1.00 92.69 183 TYR A O 1
ATOM 1395 N N . TYR A 1 184 ? 7.565 -15.335 -11.890 1.00 91.44 184 TYR A N 1
ATOM 1396 C CA . TYR A 1 184 ? 8.372 -15.038 -10.705 1.00 91.44 184 TYR A CA 1
ATOM 1397 C C . TYR A 1 184 ? 9.860 -14.874 -11.036 1.00 91.44 184 TYR A C 1
ATOM 1399 O O . TYR A 1 184 ? 10.494 -13.954 -10.522 1.00 91.44 184 TYR A O 1
ATOM 1407 N N . ALA A 1 185 ? 10.400 -15.673 -11.962 1.00 91.31 185 ALA A N 1
ATOM 1408 C CA . ALA A 1 185 ? 11.776 -15.505 -12.430 1.00 91.31 185 ALA A CA 1
ATOM 1409 C C . ALA A 1 185 ? 11.991 -14.148 -13.128 1.00 91.31 185 ALA A C 1
ATOM 1411 O O . ALA A 1 185 ? 12.986 -13.462 -12.887 1.00 91.31 185 ALA A O 1
ATOM 1412 N N . TYR A 1 186 ? 11.047 -13.726 -13.977 1.00 91.31 186 TYR A N 1
ATOM 1413 C CA . TYR A 1 186 ? 11.113 -12.417 -14.626 1.00 91.31 186 TYR A CA 1
ATOM 1414 C C . TYR A 1 186 ? 10.938 -11.277 -13.618 1.00 91.31 186 TYR A C 1
ATOM 1416 O O . TYR A 1 186 ? 11.639 -10.271 -13.684 1.00 91.31 186 TYR A O 1
ATOM 1424 N N . ARG A 1 187 ? 10.049 -11.446 -12.640 1.00 89.62 187 ARG A N 1
ATOM 1425 C CA . ARG A 1 187 ? 9.767 -10.468 -11.589 1.00 89.62 187 ARG A CA 1
ATOM 1426 C C . ARG A 1 187 ? 10.985 -10.144 -10.729 1.00 89.62 187 ARG A C 1
ATOM 1428 O O . ARG A 1 187 ? 11.204 -8.977 -10.406 1.00 89.62 187 ARG A O 1
ATOM 1435 N N . GLU A 1 188 ? 11.794 -11.143 -10.384 1.00 87.88 188 GLU A N 1
ATOM 1436 C CA . GLU A 1 188 ? 13.054 -10.915 -9.669 1.00 87.88 188 GLU A CA 1
ATOM 1437 C C . GLU A 1 188 ? 14.015 -10.044 -10.486 1.00 87.88 188 GLU A C 1
ATOM 1439 O O . GLU A 1 188 ? 14.525 -9.042 -9.978 1.00 87.88 188 GLU A O 1
ATOM 1444 N N . LYS A 1 189 ? 14.172 -10.346 -11.779 1.00 89.50 189 LYS A N 1
ATOM 1445 C CA . LYS A 1 189 ? 14.974 -9.537 -12.707 1.00 89.50 189 LYS A CA 1
ATOM 1446 C C . LYS A 1 189 ? 14.414 -8.119 -12.871 1.00 89.50 189 LYS A C 1
ATOM 1448 O O . LYS A 1 189 ? 15.171 -7.144 -12.911 1.00 89.50 189 LYS A O 1
ATOM 1453 N N . ALA A 1 190 ? 13.093 -7.983 -12.946 1.00 87.12 190 ALA A N 1
ATOM 1454 C CA . ALA A 1 190 ? 12.424 -6.696 -13.068 1.00 87.12 190 ALA A CA 1
ATOM 1455 C C . ALA A 1 190 ? 12.638 -5.815 -11.825 1.00 87.12 190 ALA A C 1
ATOM 1457 O O . ALA A 1 190 ? 12.774 -4.594 -11.932 1.00 87.12 190 ALA A O 1
ATOM 1458 N N . ARG A 1 191 ? 12.723 -6.432 -10.638 1.00 83.81 191 ARG A N 1
ATOM 1459 C CA . ARG A 1 191 ? 13.040 -5.759 -9.369 1.00 83.81 191 ARG A CA 1
ATOM 1460 C C . ARG A 1 191 ? 14.488 -5.270 -9.330 1.00 83.81 191 ARG A C 1
ATOM 1462 O O . ARG A 1 191 ? 14.734 -4.148 -8.893 1.00 83.81 191 ARG A O 1
ATOM 1469 N N . GLU A 1 192 ? 15.434 -6.076 -9.808 1.00 86.62 192 GLU A N 1
ATOM 1470 C CA . GLU A 1 192 ? 16.852 -5.691 -9.886 1.00 86.62 192 GLU A CA 1
ATOM 1471 C C . GLU A 1 192 ? 17.078 -4.528 -10.856 1.00 86.62 192 GLU A C 1
ATOM 1473 O O . GLU A 1 192 ? 17.768 -3.560 -10.540 1.00 86.62 192 GLU A O 1
ATOM 1478 N N . THR A 1 193 ? 16.448 -4.597 -12.028 1.00 87.31 193 THR A N 1
ATOM 1479 C CA . THR A 1 193 ? 16.533 -3.555 -13.062 1.00 87.31 193 THR A CA 1
ATOM 1480 C C . THR A 1 193 ? 15.645 -2.342 -12.776 1.00 87.31 193 THR A C 1
ATOM 1482 O O . THR A 1 193 ? 15.801 -1.307 -13.423 1.00 87.31 193 THR A O 1
ATOM 1485 N N . ARG A 1 194 ? 14.737 -2.449 -11.793 1.00 84.88 194 ARG A N 1
ATOM 1486 C CA . ARG A 1 194 ? 13.713 -1.453 -11.432 1.00 84.88 194 ARG A CA 1
ATOM 1487 C C . ARG A 1 194 ? 12.789 -1.072 -12.596 1.00 84.88 194 ARG A C 1
ATOM 1489 O O . ARG A 1 194 ? 12.209 0.013 -12.591 1.00 84.88 194 ARG A O 1
ATOM 1496 N N . GLU A 1 195 ? 12.622 -1.950 -13.584 1.00 84.94 195 GLU A N 1
ATOM 1497 C CA . GLU A 1 195 ? 11.780 -1.679 -14.759 1.00 84.94 195 GLU A CA 1
ATOM 1498 C C . GLU A 1 195 ? 10.285 -1.646 -14.413 1.00 84.94 195 GLU A C 1
ATOM 1500 O O . GLU A 1 195 ? 9.529 -0.868 -14.989 1.00 84.94 195 GLU A O 1
ATOM 1505 N N . TRP A 1 196 ? 9.867 -2.430 -13.415 1.00 85.00 196 TRP A N 1
ATOM 1506 C CA . TRP A 1 196 ? 8.511 -2.397 -12.857 1.00 85.00 196 TRP A CA 1
ATOM 1507 C C . TRP A 1 196 ? 8.398 -1.443 -11.658 1.00 85.00 196 TRP A C 1
ATOM 1509 O O . TRP A 1 196 ? 7.442 -1.509 -10.887 1.00 85.00 196 TRP A O 1
ATOM 1519 N N . GLY A 1 197 ? 9.355 -0.530 -11.489 1.00 83.00 197 GLY A N 1
ATOM 1520 C CA . GLY A 1 197 ? 9.406 0.431 -10.389 1.00 83.00 197 GLY A CA 1
ATOM 1521 C C . GLY A 1 197 ? 10.184 -0.060 -9.165 1.00 83.00 197 GLY A C 1
ATOM 1522 O O . GLY A 1 197 ? 10.621 -1.207 -9.088 1.00 83.00 197 GLY A O 1
ATOM 1523 N N . GLY A 1 198 ? 10.392 0.854 -8.215 1.00 84.69 198 GLY A N 1
ATOM 1524 C CA . GLY A 1 198 ? 11.112 0.592 -6.972 1.00 84.69 198 GLY A CA 1
ATOM 1525 C C . GLY A 1 198 ? 10.229 0.050 -5.846 1.00 84.69 198 GLY A C 1
ATOM 1526 O O . GLY A 1 198 ? 9.108 -0.424 -6.059 1.00 84.69 198 GLY A O 1
ATOM 1527 N N . LYS A 1 199 ? 10.747 0.157 -4.617 1.00 88.56 199 LYS A N 1
ATOM 1528 C CA . LYS A 1 199 ? 10.019 -0.181 -3.386 1.00 88.56 199 LYS A CA 1
ATOM 1529 C C . LYS A 1 199 ? 8.730 0.639 -3.292 1.00 88.56 199 LYS A C 1
ATOM 1531 O O . LYS A 1 199 ? 8.682 1.786 -3.737 1.00 88.56 199 LYS A O 1
ATOM 1536 N N . ARG A 1 200 ? 7.687 0.073 -2.684 1.00 90.19 200 ARG A N 1
ATOM 1537 C CA . ARG A 1 200 ? 6.382 0.731 -2.534 1.00 90.19 200 ARG A CA 1
ATOM 1538 C C . ARG A 1 200 ? 5.892 0.618 -1.101 1.00 90.19 200 ARG A C 1
ATOM 1540 O O . ARG A 1 200 ? 6.090 -0.408 -0.457 1.00 90.19 200 ARG A O 1
ATOM 1547 N N . ILE A 1 201 ? 5.225 1.664 -0.636 1.00 93.38 201 ILE A N 1
ATOM 1548 C CA . ILE A 1 201 ? 4.517 1.691 0.643 1.00 93.38 201 ILE A CA 1
ATOM 1549 C C . ILE A 1 201 ? 3.129 2.287 0.452 1.00 93.38 201 ILE A C 1
ATOM 1551 O O . ILE A 1 201 ? 2.888 3.076 -0.463 1.00 93.38 201 ILE A O 1
ATOM 1555 N N . LEU A 1 202 ? 2.221 1.942 1.353 1.00 95.44 202 LEU A N 1
ATOM 1556 C CA . LEU A 1 202 ? 0.958 2.640 1.517 1.00 95.44 202 LEU A CA 1
ATOM 1557 C C . LEU A 1 202 ? 1.136 3.744 2.559 1.00 95.44 202 LEU A C 1
ATOM 1559 O O . LEU A 1 202 ? 1.532 3.486 3.687 1.00 95.44 202 LEU A O 1
ATOM 1563 N N . LEU A 1 203 ? 0.822 4.982 2.220 1.00 95.12 203 LEU A N 1
ATOM 1564 C CA . LEU A 1 203 ? 0.742 6.067 3.184 1.00 95.12 203 LEU A CA 1
ATOM 1565 C C . LEU A 1 203 ? -0.679 6.104 3.745 1.00 95.12 203 LEU A C 1
ATOM 1567 O O . LEU A 1 203 ? -1.596 6.529 3.047 1.00 95.12 203 LEU A O 1
ATOM 1571 N N . GLY A 1 204 ? -0.864 5.633 4.978 1.00 95.44 204 GLY A N 1
ATOM 1572 C CA . GLY A 1 204 ? -2.142 5.718 5.683 1.00 95.44 204 GLY A CA 1
ATOM 1573 C C . GLY A 1 204 ? -2.218 7.041 6.430 1.00 95.44 204 GLY A C 1
ATOM 1574 O O . GLY A 1 204 ? -1.425 7.272 7.339 1.00 95.44 204 GLY A O 1
ATOM 1575 N N . MET A 1 205 ? -3.132 7.925 6.050 1.00 93.75 205 MET A N 1
ATOM 1576 C CA . MET A 1 205 ? -3.280 9.257 6.629 1.00 93.75 205 MET A CA 1
ATOM 1577 C C . MET A 1 205 ? -4.598 9.366 7.382 1.00 93.75 205 MET A C 1
ATOM 1579 O O . MET A 1 205 ? -5.658 9.189 6.790 1.00 93.75 205 MET A O 1
ATOM 1583 N N . VAL A 1 206 ? -4.530 9.698 8.670 1.00 92.31 206 VAL A N 1
ATOM 1584 C CA . VAL A 1 206 ? -5.715 9.991 9.489 1.00 92.31 206 VAL A CA 1
ATOM 1585 C C . VAL A 1 206 ? -6.030 11.485 9.448 1.00 92.31 206 VAL A C 1
ATOM 1587 O O . VAL A 1 206 ? -5.138 12.305 9.697 1.00 92.31 206 VAL A O 1
ATOM 1590 N N . ASP A 1 207 ? -7.291 11.842 9.207 1.00 87.62 207 ASP A N 1
ATOM 1591 C CA . ASP A 1 207 ? -7.785 13.200 9.454 1.00 87.62 207 ASP A CA 1
ATOM 1592 C C . ASP A 1 207 ? -8.055 13.400 10.957 1.00 87.62 207 ASP A C 1
ATOM 1594 O O . ASP A 1 207 ? -8.855 12.697 11.580 1.00 87.62 207 ASP A O 1
ATOM 1598 N N . ARG A 1 208 ? -7.330 14.349 11.557 1.00 75.19 208 ARG A N 1
ATOM 1599 C CA . ARG A 1 208 ? -7.443 14.734 12.973 1.00 75.19 208 ARG A CA 1
ATOM 1600 C C . ARG A 1 208 ? -7.669 16.235 13.161 1.00 75.19 208 ARG A C 1
ATOM 1602 O O . ARG A 1 208 ? -7.360 16.759 14.232 1.00 75.19 208 ARG A O 1
ATOM 1609 N N . GLN A 1 209 ? -8.166 16.950 12.150 1.00 70.94 209 GLN A N 1
ATOM 1610 C CA . GLN A 1 209 ? -8.540 18.359 12.322 1.00 70.94 209 GLN A CA 1
ATOM 1611 C C . GLN A 1 209 ? -9.736 18.508 13.288 1.00 70.94 209 GLN A C 1
ATOM 1613 O O . GLN A 1 209 ? -10.108 17.545 13.949 1.00 70.94 209 GLN A O 1
ATOM 1618 N N . MET A 1 210 ? -10.282 19.723 13.459 1.00 59.09 210 MET A N 1
ATOM 1619 C CA . MET A 1 210 ? -11.320 20.104 14.447 1.00 59.09 210 MET A CA 1
ATOM 1620 C C . MET A 1 210 ? -12.474 19.083 14.584 1.00 59.09 210 MET A C 1
ATOM 1622 O O . MET A 1 210 ? -13.526 19.238 13.972 1.00 59.09 210 MET A O 1
ATOM 1626 N N . GLY A 1 211 ? -12.289 18.056 15.419 1.00 61.41 211 GLY A N 1
ATOM 1627 C CA . GLY A 1 211 ? -13.259 16.975 15.613 1.00 61.41 211 GLY A CA 1
ATOM 1628 C C . GLY A 1 211 ? -13.329 15.942 14.482 1.00 61.41 211 GLY A C 1
ATOM 1629 O O . GLY A 1 211 ? -14.405 15.389 14.285 1.00 61.41 211 GLY A O 1
ATOM 1630 N N . GLY A 1 212 ? -12.224 15.707 13.759 1.00 63.06 212 GLY A N 1
ATOM 1631 C CA . GLY A 1 212 ? -12.126 14.807 12.604 1.00 63.06 212 GLY A CA 1
ATOM 1632 C C . GLY A 1 212 ? -12.943 13.523 12.758 1.00 63.06 212 GLY A C 1
ATOM 1633 O O . GLY A 1 212 ? -12.959 12.895 13.817 1.00 63.06 212 GLY A O 1
ATOM 1634 N N . ASP A 1 213 ? -13.627 13.136 11.687 1.00 73.56 213 ASP A N 1
ATOM 1635 C CA . ASP A 1 213 ? -14.604 12.040 11.655 1.00 73.56 213 ASP A CA 1
ATOM 1636 C C . ASP A 1 213 ? -13.975 10.634 11.718 1.00 73.56 213 ASP A C 1
ATOM 1638 O O . ASP A 1 213 ? -14.671 9.620 11.665 1.00 73.56 213 ASP A O 1
ATOM 1642 N N . GLY A 1 214 ? -12.651 10.562 11.871 1.00 79.06 214 GLY A N 1
ATOM 1643 C CA . GLY A 1 214 ? -11.897 9.318 11.910 1.00 79.06 214 GLY A CA 1
ATOM 1644 C C . GLY A 1 214 ? -11.587 8.739 10.530 1.00 79.06 214 GLY A C 1
ATOM 1645 O O . GLY A 1 214 ? -11.115 7.600 10.471 1.00 79.06 214 GLY A O 1
ATOM 1646 N N . THR A 1 215 ? -11.806 9.500 9.450 1.00 88.62 215 THR A N 1
ATOM 1647 C CA . THR A 1 215 ? -11.460 9.097 8.084 1.00 88.62 215 THR A CA 1
ATOM 1648 C C . THR A 1 215 ? -9.974 8.767 7.957 1.00 88.62 215 THR A C 1
ATOM 1650 O O . THR A 1 215 ? -9.096 9.501 8.423 1.00 88.62 215 THR A O 1
ATOM 1653 N N . VAL A 1 216 ? -9.701 7.644 7.291 1.00 93.25 216 VAL A N 1
ATOM 1654 C CA . VAL A 1 216 ? -8.357 7.201 6.921 1.00 93.25 216 VAL A CA 1
ATOM 1655 C C . VAL A 1 216 ? -8.265 7.162 5.401 1.00 93.25 216 VAL A C 1
ATOM 1657 O O . VAL A 1 216 ? -9.096 6.542 4.741 1.00 93.25 216 VAL A O 1
ATOM 1660 N N . VAL A 1 217 ? -7.252 7.820 4.844 1.00 93.69 217 VAL A N 1
ATOM 1661 C CA . VAL A 1 217 ? -6.974 7.833 3.403 1.00 93.69 217 VAL A CA 1
ATOM 1662 C C . VAL A 1 217 ? -5.672 7.095 3.134 1.00 93.69 217 VAL A C 1
ATOM 1664 O O . VAL A 1 217 ? -4.678 7.324 3.820 1.00 93.69 217 VAL A O 1
ATOM 1667 N N . TYR A 1 218 ? -5.663 6.237 2.118 1.00 94.94 218 TYR A N 1
ATOM 1668 C CA . TYR A 1 218 ? -4.487 5.470 1.719 1.00 94.94 218 TYR A CA 1
ATOM 1669 C C . TYR A 1 218 ? -3.954 5.958 0.373 1.00 94.94 218 TYR A C 1
ATOM 1671 O O . TYR A 1 218 ? -4.683 5.978 -0.616 1.00 94.94 218 TYR A O 1
ATOM 1679 N N . TYR A 1 219 ? -2.670 6.312 0.323 1.00 93.69 219 TYR A N 1
ATOM 1680 C CA . TYR A 1 219 ? -1.972 6.657 -0.918 1.00 93.69 219 TYR A CA 1
ATOM 1681 C C . TYR A 1 219 ? -0.893 5.625 -1.227 1.00 93.69 219 TYR A C 1
ATOM 1683 O O . TYR A 1 219 ? -0.108 5.272 -0.352 1.00 93.69 219 TYR A O 1
ATOM 1691 N N . VAL A 1 220 ? -0.803 5.169 -2.474 1.00 91.12 220 VAL A N 1
ATOM 1692 C CA . VAL A 1 220 ? 0.336 4.356 -2.921 1.00 91.12 220 VAL A CA 1
ATOM 1693 C C . VAL A 1 220 ? 1.510 5.291 -3.196 1.00 91.12 220 VAL A C 1
ATOM 1695 O O . VAL A 1 220 ? 1.413 6.184 -4.036 1.00 91.12 220 VAL A O 1
ATOM 1698 N N . VAL A 1 221 ? 2.619 5.088 -2.489 1.00 91.06 221 VAL A N 1
ATOM 1699 C CA . VAL A 1 221 ? 3.860 5.848 -2.662 1.00 91.06 221 VAL A CA 1
ATOM 1700 C C . VAL A 1 221 ? 4.947 4.886 -3.118 1.00 91.06 221 VAL A C 1
ATOM 1702 O O . VAL A 1 221 ? 5.114 3.810 -2.546 1.00 91.06 221 VAL A O 1
ATOM 1705 N N . GLN A 1 222 ? 5.686 5.269 -4.152 1.00 88.31 222 GLN A N 1
ATOM 1706 C CA . GLN A 1 222 ? 6.749 4.455 -4.732 1.00 88.31 222 GLN A CA 1
ATOM 1707 C C . GLN A 1 222 ? 8.074 5.208 -4.742 1.00 88.31 222 GLN A C 1
ATOM 1709 O O . GLN A 1 222 ? 8.097 6.429 -4.906 1.00 88.31 222 GLN A O 1
ATOM 1714 N N . ASP A 1 223 ? 9.156 4.458 -4.578 1.00 85.31 223 ASP A N 1
ATOM 1715 C CA . ASP A 1 223 ? 10.518 4.939 -4.751 1.00 85.31 223 ASP A CA 1
ATOM 1716 C C . ASP A 1 223 ? 10.898 4.974 -6.242 1.00 85.31 223 ASP A C 1
ATOM 1718 O O . ASP A 1 223 ? 10.580 4.060 -7.011 1.00 85.31 223 ASP A O 1
ATOM 1722 N N . GLY A 1 224 ? 11.613 6.026 -6.636 1.00 79.69 224 GLY A N 1
ATOM 1723 C CA . GLY A 1 224 ? 12.089 6.248 -7.998 1.00 79.69 224 GLY A CA 1
ATOM 1724 C C . GLY A 1 224 ? 11.173 7.088 -8.893 1.00 79.69 224 GLY A C 1
ATOM 1725 O O . GLY A 1 224 ? 10.097 7.555 -8.516 1.00 79.69 224 GLY A O 1
ATOM 1726 N N . ALA A 1 225 ? 11.652 7.326 -10.115 1.00 68.12 225 ALA A N 1
ATOM 1727 C CA . ALA A 1 225 ? 10.930 8.094 -11.118 1.00 68.12 225 ALA A CA 1
ATOM 1728 C C . ALA A 1 225 ? 9.805 7.255 -11.733 1.00 68.12 225 ALA A C 1
ATOM 1730 O O . ALA A 1 225 ? 10.024 6.138 -12.198 1.00 68.12 225 ALA A O 1
ATOM 1731 N N . VAL A 1 226 ? 8.603 7.824 -11.782 1.00 65.06 226 VAL A N 1
ATOM 1732 C CA . VAL A 1 226 ? 7.477 7.214 -12.492 1.00 65.06 226 VAL A CA 1
ATOM 1733 C C . VAL A 1 226 ? 7.666 7.456 -13.984 1.00 65.06 226 VAL A C 1
ATOM 1735 O O . VAL A 1 226 ? 7.844 8.602 -14.402 1.00 65.06 226 VAL A O 1
ATOM 1738 N N . LYS A 1 227 ? 7.621 6.393 -14.793 1.00 65.38 227 LYS A N 1
ATOM 1739 C CA . LYS A 1 227 ? 7.685 6.510 -16.255 1.00 65.38 227 LYS A CA 1
ATOM 1740 C C . LYS A 1 227 ? 6.564 7.454 -16.727 1.00 65.38 227 LYS A C 1
ATOM 1742 O O . LYS A 1 227 ? 5.403 7.221 -16.370 1.00 65.38 227 LYS A O 1
ATOM 1747 N N . PRO A 1 228 ? 6.880 8.535 -17.469 1.00 62.31 228 PRO A N 1
ATOM 1748 C CA . PRO A 1 228 ? 5.876 9.499 -17.896 1.00 62.31 228 PRO A CA 1
ATOM 1749 C C . PRO A 1 228 ? 4.846 8.792 -18.775 1.00 62.31 228 PRO A C 1
ATOM 1751 O O . PRO A 1 228 ? 5.199 8.119 -19.744 1.00 62.31 228 PRO A O 1
ATOM 1754 N N . ARG A 1 229 ? 3.568 8.926 -18.415 1.00 64.25 229 ARG A N 1
ATOM 1755 C CA . ARG A 1 229 ? 2.472 8.395 -19.222 1.00 64.25 229 ARG A CA 1
ATOM 1756 C C . ARG A 1 229 ? 2.224 9.364 -20.369 1.00 64.25 229 ARG A C 1
ATOM 1758 O O . ARG A 1 229 ? 1.891 10.523 -20.132 1.00 64.25 229 ARG A O 1
ATOM 1765 N N . GLN A 1 230 ? 2.424 8.900 -21.597 1.00 55.97 230 GLN A N 1
ATOM 1766 C CA . GLN A 1 230 ? 1.866 9.568 -22.763 1.00 55.97 230 GLN A CA 1
ATOM 1767 C C . GLN A 1 230 ? 0.423 9.067 -22.870 1.00 55.97 230 GLN A C 1
ATOM 1769 O O . GLN A 1 230 ? 0.209 7.879 -23.102 1.00 55.97 230 GLN A O 1
ATOM 1774 N N . ASN A 1 231 ? -0.533 9.943 -22.556 1.00 44.94 231 ASN A N 1
ATOM 1775 C CA . ASN A 1 231 ? -1.956 9.686 -22.783 1.00 44.94 231 ASN A CA 1
ATOM 1776 C C . ASN A 1 231 ? -2.290 9.862 -24.264 1.00 44.94 231 ASN A C 1
ATOM 1778 O O . ASN A 1 231 ? -1.701 10.784 -24.877 1.00 44.94 231 ASN A O 1
#

Organism: NCBI:txid1448321

Radius of gyration: 28.47 Å; Cα contacts (8 Å, |Δi|>4): 241; chains: 1; bounding box: 97×68×80 Å

InterPro domains:
  IPR011856 tRNA endonuclease-like domain superfamily [G3DSA:3.40.1350.10] (25-223)
  IPR018593 tRNA-splicing endonuclease subunit Sen15 [PF09631] (46-147)
  IPR018593 tRNA-splicing endonuclease subunit S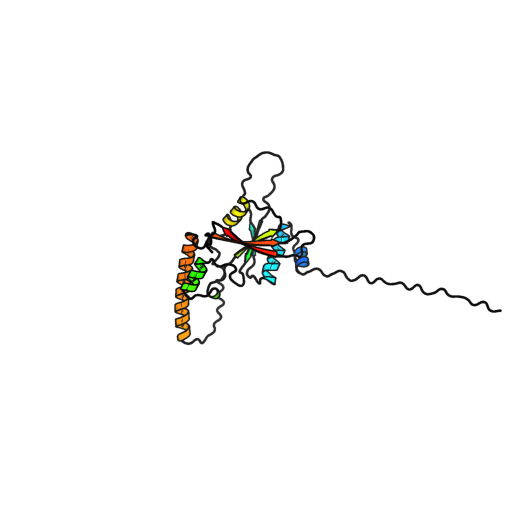en15 [PF09631] (188-231)
  IPR036167 tRNA intron endonuclease, catalytic domain-like superfamily [SSF53032] (42-223)
  IPR042777 tRNA-splicing endonuclease subunit Sen15, fungi [PTHR28518] (25-231)

Nearest PDB structures (foldseek):
  6yq5-assembly1_A  TM=2.969E-01  e=8.630E+00  Bacillus phage SPP1

pLDDT: mean 76.73, std 19.69, range [32.19, 97.38]

Sequence (231 aa):
MTTTAMSPPPSSSTTTTIPPPLTPSALTTLISSSSPTTPLSASTIQILHNLQHQHLWTSLRVHDLHLNLPHTTTTSSSSPSDPSPLYLISGIPPHRLYTHPDEQLYILERGLREDDIELERMFVLPTVQGQSWSLRKMAGVFDSLPEGEGGAGGADGGDTETETETDALREVDEGKAAKLREYYAYREKARETREWGGKRILLGMVDRQMGGDGTVVYYVVQDGAVKPRQN

Solvent-accessible surface area (backbone atoms only — not comparable to full-atom values): 14816 Å² total; per-residue (Å²): 136,90,82,82,84,81,81,81,81,84,83,80,77,80,77,78,79,74,76,77,81,81,80,76,52,72,65,56,52,48,49,64,70,66,62,56,90,43,76,62,54,45,47,39,51,53,50,50,51,42,37,42,75,74,59,52,33,40,82,71,45,82,43,83,44,83,72,87,72,82,76,82,89,72,91,78,95,74,76,94,70,72,73,78,82,39,59,36,36,36,26,30,49,79,60,87,88,77,74,42,70,72,50,50,50,54,38,50,76,71,71,50,55,77,86,77,48,83,56,41,39,44,40,34,39,59,47,49,66,90,65,86,78,52,71,67,61,53,49,52,54,62,68,70,47,75,92,75,59,44,80,75,55,65,94,70,80,75,82,74,83,72,84,89,78,60,74,75,59,51,58,54,48,54,56,47,52,53,50,52,51,51,48,55,58,48,47,56,54,30,54,76,70,36,76,64,43,55,62,65,36,33,40,36,30,34,46,71,56,100,79,43,91,65,52,71,47,76,40,85,44,65,46,76,84,76,80,82,80,84,127